Protein 3ZN3 (pdb70)

Radius of gyration: 20.99 Å; Cα contacts (8 Å, |Δi|>4): 254; chains: 1; bounding box: 50×43×62 Å

Organism: Schizosaccharomyces pombe (strain 972 / ATCC 24843) (NCBI:txid284812)

CATH classification: 1.25.40.10

Foldseek 3Di:
DDPVVLLVVLVVQLVVCVVVLVLVSQLVSLVVNVVDDDDVVQ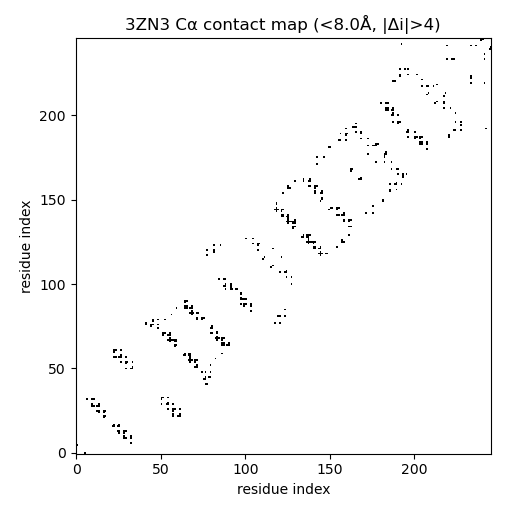VVLCVVCVSLLSNLVSCVSVVVLVVSLVSLVPGDHPVSVLSNLVSQCSVCVVVVLHPCLVVSQVVLVVCVVVPPQALSSLLVNLVSCVVVVVLVSSLVSLLSSCLVVVVPPVSLLSNLVSDADVVSVVVSLVVHPVVDLSSLVSSLLSCLVNLNDDVSSVVSLVVNCVVVVPDPLSVLSVLSVVVSVVVPRSVPDDVCVSSVVD

Nearest PDB structures (foldseek):
  3zn3-assembly1_A-2  TM=1.004E+00  e=9.263E-32  Schizosaccharomyces pombe
  5ftp-assembly1_B  TM=9.808E-01  e=7.308E-28  Schizosaccharomyces pombe
  5ftp-assembly1_A  TM=9.649E-01  e=1.809E-25  Schizosaccharomyces pombe
  8tar-assembly1_U  TM=7.297E-01  e=5.072E-08  Homo sapiens
  4r7s-assembly1_A  TM=4.802E-01  e=8.256E-02  Parabacteroides merdae ATCC 43184

GO terms:
  GO:0005680 anaphase-promoting complex (C, IDA)
  GO:0044732 mitotic spindle pole body (C, HDA)
  GO:0005634 nucleus (C, HDA)
  GO:1901970 positive regulation of mitotic sister chromatid separation (P, IMP)
  GO:0005515 protein binding (F, IPI)

B-factor: mean 31.48, std 13.28, range [12.63, 186.35]

InterPro domains:
  IPR007192 Cdc23 [PF04049] (22-277)
  IPR011990 Tetratricopeptide-like helical domain superfamily [G3DSA:1.25.40.10] (18-305)
  IPR011990 Tetratricopeptide-like helical domain superfamily [G3DSA:1.25.40.10] (306-435)
  IPR011990 Tetratricopeptide-like helical domain superfamily [G3DSA:1.25.40.10] (439-560)
  IPR011990 Tetratricopeptide-like helical domain superfamily [SSF48452] (153-382)
  IPR011990 Tetratricopeptide-like helical domain superfamily [SSF48452] (339-503)
  IPR019734 Tetratricopeptide repeat [PF13176] (443-468)
  IPR019734 Tetratricopeptide repeat [PF13181] (339-370)
  IPR019734 Tetratricopeptide repeat [PF13181] (373-404)
  IPR019734 Tetratricopeptide repeat [PF13181] (476-503)
  IPR019734 Tetratricopeptide repeat [PS50005] (338-371)
  IPR019734 Tetratricopeptide repeat [PS50005] (372-405)
  IPR019734 Tetratricopeptide repeat [PS50005] (406-439)
  IPR019734 Tetratricopeptide repeat [PS50005] (440-473)
  IPR019734 Tetratricopeptide repeat [PS50005] (474-507)
  IPR019734 Tetratricopeptide repeat [SM00028] (173-206)
  IPR019734 Tetratricopeptide repeat [SM00028] (270-303)
  IPR019734 Tetratricopeptide repeat [SM00028] (338-371)
  IPR019734 Tetratricopeptide repeat [SM00028] (372-405)
  IPR019734 Tetratricopeptide repeat [SM00028] (406-439)

Secondary structure (DSSP, 8-state):
--HHHHHHHHHHHHHHHHHTT-HHHHHHHHHHHHTSPP--HHHHHHHHTHHHHHHHHHHHHTT-HHHHHHHTTT--SHHHHHHHHHHHHHHHHHHH--TTHHHHHHHHHHHHHHT---HHHHHHHHHHHHHTT-HHHHHHHHHHHHHH-TT-HHHHHHHHHT--SHHHHHHHHTTS-TTSHHHHHHHHHHHHHHT---HHHHHHHHHHHHH-TT-HHHHHHHHHHHHHH----GGGS-HHHHTT--

Solvent-accessible surface area: 14413 Å² total; per-residue (Å²): 160,136,112,167,78,62,55,73,56,24,44,120,43,12,64,106,18,57,154,169,52,95,40,134,42,11,66,149,0,0,67,93,5,51,65,50,130,135,120,119,78,42,145,120,44,67,86,137,14,87,46,52,34,53,22,0,77,2,13,32,47,13,121,40,21,107,106,0,5,158,20,0,101,126,11,146,2,18,89,0,18,32,7,28,0,64,0,50,28,46,8,8,65,113,145,74,182,66,236,49,37,126,75,1,7,85,34,6,72,63,20,90,203,136,44,37,144,36,28,100,6,13,22,5,7,0,11,5,9,61,79,98,106,66,55,84,98,0,19,78,18,0,16,38,0,2,96,94,19,35,133,41,65,45,0,4,17,25,0,0,58,2,8,119,28,47,127,38,0,64,82,4,22,93,105,10,64,76,114,51,30,16,3,34,13,0,12,2,2,0,0,10,44,30,131,86,31,56,96,37,0,60,111,44,0,50,58,0,44,138,101,82,100,121,33,199,33,7,96,14,2,81,30,11,0,70,103,37,84,177,185,124,84,23,98,112,37,77,90,18,94,12,30,82,96,167

Sequence (246 aa):
MQLREIRNCLLKCISECSERGLVYAVRWAAEMLNGMNPIANEKLLEVEEKNIYLLAKSYFDCKEFERAAYTLQNCKSSKSIFLRLYSKYLAGEKKSENREFYYISEVLESLHYQGNKDPYLLYLSGVVYRKRKQDSKAIDFLKSCVLKAPFFWSAWLELSLSIDSLETLTTVVSQLPSTHIMTKIFYVYASHELHQVNSSAYEKLAEAEIIFPNSRYLKTQRALLTYDSRFENILTNDPAENLYFQ

Structure (mmCIF, N/CA/C/O backbone):
data_3ZN3
#
_entry.id   3ZN3
#
_cell.length_a   56.875
_cell.length_b   56.875
_cell.length_c   154.814
_cell.angle_alpha   90.00
_cell.angle_beta   90.00
_cell.angle_gamma   90.00
#
_symmetry.space_group_name_H-M   'P 43 21 2'
#
loop_
_entity.id
_entity.type
_entity.pdbx_description
1 polymer 'ANAPHASE-PROMOTING COMPLEX SUBUNIT 8'
2 non-polymer 'MERCURY (II) ION'
3 water water
#
loop_
_atom_site.group_PDB
_atom_site.id
_atom_site.type_symbol
_atom_site.label_atom_id
_atom_site.label_alt_id
_atom_site.label_comp_id
_atom_site.label_asym_id
_atom_site.label_entity_id
_atom_site.label_seq_id
_atom_site.pdbx_PDB_ins_code
_atom_site.Cartn_x
_atom_site.Cartn_y
_atom_site.Cartn_z
_atom_site.occupancy
_atom_site.B_iso_or_equiv
_atom_site.auth_seq_id
_atom_site.auth_comp_id
_atom_site.auth_asym_id
_atom_site.auth_atom_id
_atom_site.pdbx_PDB_model_num
ATOM 1 N N . MET A 1 1 ? -16.119 6.520 63.728 1.00 40.23 18 MET A N 1
ATOM 2 C CA . MET A 1 1 ? -16.026 6.580 62.220 1.00 41.50 18 MET A CA 1
ATOM 3 C C . MET A 1 1 ? -17.283 6.066 61.493 1.00 37.98 18 MET A C 1
ATOM 4 O O . MET A 1 1 ? -17.883 5.053 61.855 1.00 38.61 18 MET A O 1
ATOM 9 N N . GLN A 1 2 ? -17.650 6.754 60.435 1.00 34.11 19 GLN A N 1
ATOM 10 C CA . GLN A 1 2 ? -18.686 6.247 59.562 1.00 31.71 19 GLN A CA 1
ATOM 11 C C . GLN A 1 2 ? -18.120 5.140 58.657 1.00 27.83 19 GLN A C 1
ATOM 12 O O . GLN A 1 2 ? -16.929 5.140 58.270 1.00 27.08 19 GLN A O 1
ATOM 18 N N . LEU A 1 3 ? -18.966 4.174 58.332 1.00 25.52 20 LEU A N 1
ATOM 19 C CA . LEU A 1 3 ? -18.605 3.159 57.359 1.00 27.66 20 LEU A CA 1
ATOM 20 C C . LEU A 1 3 ? -18.095 3.778 56.057 1.00 25.58 20 LEU A C 1
ATOM 21 O O . LEU A 1 3 ? -17.086 3.328 55.432 1.00 24.93 20 LEU A O 1
ATOM 26 N N . ARG A 1 4 ? -18.838 4.785 55.597 1.00 25.34 21 ARG A N 1
ATOM 27 C CA . ARG A 1 4 ? -18.472 5.383 54.318 1.00 26.51 21 ARG A CA 1
ATOM 28 C C . ARG A 1 4 ? -17.182 6.142 54.430 1.00 25.74 21 ARG A C 1
ATOM 29 O O . ARG A 1 4 ? -16.468 6.204 53.469 1.00 27.58 21 ARG A O 1
ATOM 37 N N . GLU A 1 5 ? -16.865 6.686 55.597 1.00 25.11 22 GLU A N 1
ATOM 38 C CA . GLU A 1 5 ? -15.590 7.328 55.778 1.00 27.06 22 GLU A CA 1
ATOM 39 C C . GLU A 1 5 ? -14.399 6.292 55.678 1.00 26.60 22 GLU A C 1
ATOM 40 O O . GLU A 1 5 ? -13.323 6.539 55.055 1.00 24.21 22 GLU A O 1
ATOM 46 N N . ILE A 1 6 ? -14.594 5.134 56.296 1.00 23.75 23 ILE A N 1
ATOM 47 C CA . ILE A 1 6 ? -13.568 4.054 56.277 1.00 25.00 23 ILE A CA 1
ATOM 48 C C . ILE A 1 6 ? -13.312 3.612 54.843 1.00 22.63 23 ILE A C 1
ATOM 49 O O . ILE A 1 6 ? -12.159 3.461 54.419 1.00 21.97 23 ILE A O 1
ATOM 54 N N . ARG A 1 7 ? -14.396 3.414 54.097 1.00 23.00 24 ARG A N 1
ATOM 55 C CA . ARG A 1 7 ? -14.343 2.958 52.713 1.00 24.35 24 ARG A CA 1
ATOM 56 C C . ARG A 1 7 ? -13.564 3.980 51.923 1.00 23.84 24 ARG A C 1
ATOM 57 O O . ARG A 1 7 ? -12.691 3.624 51.139 1.00 23.19 24 ARG A O 1
ATOM 65 N N . ASN A 1 8 ? -13.926 5.252 52.109 1.00 26.19 25 ASN A N 1
ATOM 66 C CA . ASN A 1 8 ? -13.301 6.330 51.376 1.00 28.05 25 ASN A CA 1
ATOM 67 C C . ASN A 1 8 ? -11.829 6.437 51.714 1.00 26.85 25 ASN A C 1
ATOM 68 O O . ASN A 1 8 ? -11.037 6.669 50.827 1.00 27.80 25 ASN A O 1
ATOM 73 N N . CYS A 1 9 ? -11.473 6.301 52.984 1.00 26.87 26 CYS A N 1
ATOM 74 C CA . CYS A 1 9 ? -10.050 6.296 53.382 1.00 25.99 26 CYS A CA 1
ATOM 75 C C . CYS A 1 9 ? -9.272 5.173 52.765 1.00 24.92 26 CYS A C 1
ATOM 76 O O . CYS A 1 9 ? -8.111 5.387 52.319 1.00 25.05 26 CYS A O 1
ATOM 79 N N . LEU A 1 10 ? -9.857 3.969 52.703 1.00 24.96 27 LEU A N 1
ATOM 80 C CA . LEU A 1 10 ? -9.161 2.824 52.092 1.00 24.92 27 LEU A CA 1
ATOM 81 C C . LEU A 1 10 ? -8.956 3.100 50.612 1.00 28.07 27 LEU A C 1
ATOM 82 O O . LEU A 1 10 ? -7.884 2.800 50.048 1.00 25.02 27 LEU A O 1
ATOM 87 N N . LEU A 1 11 ? -9.993 3.630 49.968 1.00 25.47 28 LEU A N 1
ATOM 88 C CA . LEU A 1 11 ? -9.952 3.917 48.523 1.00 25.95 28 LEU A CA 1
ATOM 89 C C . LEU A 1 11 ? -8.870 4.980 48.213 1.00 27.20 28 LEU A C 1
ATOM 90 O O . LEU A 1 11 ? -8.100 4.848 47.215 1.00 25.64 28 LEU A O 1
ATOM 95 N N . LYS A 1 12 ? -8.777 6.009 49.061 1.00 26.23 29 LYS A N 1
ATOM 96 C CA . LYS A 1 12 ? -7.704 7.024 48.895 1.00 30.16 29 LYS A CA 1
ATOM 97 C C . LYS A 1 12 ? -6.300 6.451 49.132 1.00 31.16 29 LYS A C 1
ATOM 98 O O . LYS A 1 12 ? -5.373 6.785 48.385 1.00 27.55 29 LYS A O 1
ATOM 104 N N . CYS A 1 13 ? -6.147 5.574 50.136 1.00 30.96 30 CYS A N 1
ATOM 105 C CA . CYS A 1 13 ? -4.899 4.726 50.265 1.00 35.41 30 CYS A CA 1
ATOM 106 C C . CYS A 1 13 ? -4.507 3.954 49.046 1.00 32.90 30 CYS A C 1
ATOM 107 O O . CYS A 1 13 ? -3.331 3.973 48.660 1.00 33.57 30 CYS A O 1
ATOM 110 N N . ILE A 1 14 ? -5.458 3.229 48.465 1.00 30.01 31 ILE A N 1
ATOM 111 C CA . ILE A 1 14 ? -5.221 2.446 47.318 1.00 30.67 31 ILE A CA 1
ATOM 112 C C . ILE A 1 14 ? -4.607 3.398 46.273 1.00 30.37 31 ILE A C 1
ATOM 113 O O . ILE A 1 14 ? -3.540 3.072 45.760 1.00 27.28 31 ILE A O 1
ATOM 118 N N .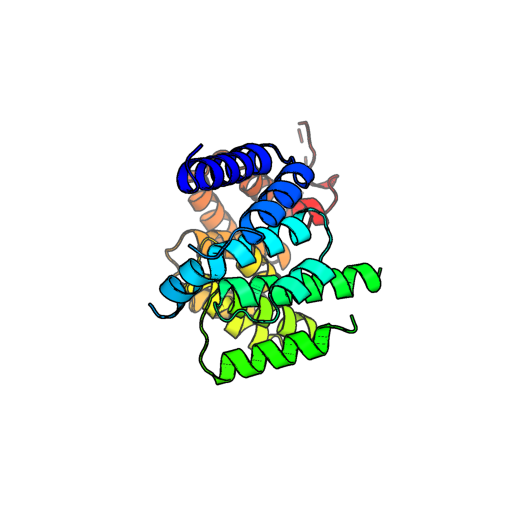 SER A 1 15 ? -5.296 4.517 45.946 1.00 29.96 32 SER A N 1
ATOM 119 C CA . SER A 1 15 ? -4.865 5.462 44.887 1.00 27.71 32 SER A CA 1
ATOM 120 C C . SER A 1 15 ? -3.448 5.978 45.187 1.00 25.55 32 SER A C 1
ATOM 121 O O . SER A 1 15 ? -2.621 5.912 44.329 1.00 25.34 32 SER A O 1
ATOM 124 N N . GLU A 1 16 ? -3.215 6.530 46.387 1.00 24.25 33 GLU A N 1
ATOM 125 C CA . GLU A 1 16 ? -1.911 7.130 46.754 1.00 24.89 33 GLU A CA 1
ATOM 126 C C . GLU A 1 16 ? -0.776 6.060 46.767 1.00 24.32 33 GLU A C 1
ATOM 127 O O . GLU A 1 16 ? 0.340 6.324 46.337 1.00 23.58 33 GLU A O 1
ATOM 133 N N . CYS A 1 17 ? -1.057 4.875 47.328 1.00 22.49 34 CYS A N 1
ATOM 134 C CA . CYS A 1 17 ? -0.078 3.785 47.324 1.00 22.76 34 CYS A CA 1
ATOM 135 C C . CYS A 1 17 ? 0.168 3.218 45.931 1.00 23.58 34 CYS A C 1
ATOM 136 O O . CYS A 1 17 ? 1.321 2.901 45.594 1.00 23.30 34 CYS A O 1
ATOM 139 N N . SER A 1 18 ? -0.865 3.038 45.114 1.00 24.45 35 SER A N 1
ATOM 140 C CA . SER A 1 18 ? -0.594 2.456 43.820 1.00 26.32 35 SER A CA 1
ATOM 141 C C . SER A 1 18 ? 0.218 3.448 42.982 1.00 26.02 35 SER A C 1
ATOM 142 O O . SER A 1 18 ? 1.075 3.030 42.223 1.00 25.79 35 SER A O 1
ATOM 145 N N . GLU A 1 19 ? -0.044 4.731 43.165 1.00 24.43 36 GLU A N 1
ATOM 146 C CA . GLU A 1 19 ? 0.733 5.786 42.438 1.00 27.00 36 GLU A CA 1
ATOM 147 C C . GLU A 1 19 ? 2.199 5.752 42.815 1.00 25.24 36 GLU A C 1
ATOM 148 O O . GLU A 1 19 ? 3.038 6.128 42.000 1.00 24.54 36 GLU A O 1
ATOM 154 N N . ARG A 1 20 ? 2.524 5.321 44.049 1.00 23.19 37 ARG A N 1
ATOM 155 C CA . ARG A 1 20 ? 3.889 5.310 44.551 1.00 22.47 37 ARG A CA 1
ATOM 156 C C . ARG A 1 20 ? 4.532 3.952 44.442 1.00 20.80 37 ARG A C 1
ATOM 157 O O . ARG A 1 20 ? 5.607 3.795 44.917 1.00 19.90 37 ARG A O 1
ATOM 165 N N . GLY A 1 21 ? 3.847 2.982 43.841 1.00 20.58 38 GLY A N 1
ATOM 166 C CA . GLY A 1 21 ? 4.362 1.576 43.749 1.00 21.03 38 GLY A CA 1
ATOM 167 C C . GLY A 1 21 ? 4.331 0.687 44.989 1.00 21.38 38 GLY A C 1
ATOM 168 O O . GLY A 1 21 ? 5.015 -0.377 45.032 1.00 23.08 38 GLY A O 1
ATOM 169 N N . LEU A 1 22 ? 3.484 1.024 45.966 1.00 18.29 39 LEU A N 1
ATOM 170 C CA . LEU A 1 22 ? 3.465 0.312 47.246 1.00 18.84 39 LEU A CA 1
ATOM 171 C C . LEU A 1 22 ? 2.363 -0.782 47.116 1.00 18.91 39 LEU A C 1
ATOM 172 O O . LEU A 1 22 ? 1.281 -0.674 47.693 1.00 17.92 39 LEU A O 1
ATOM 177 N N . VAL A 1 23 ? 2.693 -1.786 46.324 1.00 18.61 40 VAL A N 1
ATOM 178 C CA . VAL A 1 23 ? 1.759 -2.860 45.935 1.00 18.61 40 VAL A CA 1
ATOM 179 C C . VAL A 1 23 ? 1.312 -3.709 47.128 1.00 17.96 40 VAL A C 1
ATOM 180 O O . VAL A 1 23 ? 0.173 -4.168 47.160 1.00 16.69 40 VAL A O 1
ATOM 184 N N . TYR A 1 24 ? 2.139 -3.803 48.175 1.00 18.96 41 TYR A N 1
ATOM 185 C CA . TYR A 1 24 ? 1.671 -4.571 49.298 1.00 19.64 41 TYR A CA 1
ATOM 186 C C . TYR A 1 24 ? 0.649 -3.851 50.108 1.00 20.08 41 TYR A C 1
ATOM 187 O O . TYR A 1 24 ? -0.306 -4.496 50.619 1.00 17.89 41 TYR A O 1
ATOM 196 N N . ALA A 1 25 ? 0.837 -2.530 50.289 1.00 17.54 42 ALA A N 1
ATOM 197 C CA . ALA A 1 25 ? -0.206 -1.774 51.004 1.00 17.70 42 ALA A CA 1
ATOM 198 C C . ALA A 1 25 ? -1.547 -1.790 50.227 1.00 17.69 42 ALA A C 1
ATOM 199 O O . ALA A 1 25 ? -2.637 -1.879 50.807 1.00 16.54 42 ALA A O 1
ATOM 201 N N . VAL A 1 26 ? -1.471 -1.696 48.887 1.00 16.90 43 VAL A N 1
ATOM 202 C CA . VAL A 1 26 ? -2.637 -1.725 48.013 1.00 17.11 43 VAL A CA 1
ATOM 203 C C . VAL A 1 26 ? -3.372 -3.075 48.184 1.00 17.60 43 VAL A C 1
ATOM 204 O O . VAL A 1 26 ? -4.583 -3.083 48.407 1.00 17.04 43 VAL A O 1
ATOM 208 N N . ARG A 1 27 ? -2.621 -4.190 48.170 1.00 17.14 44 ARG A N 1
ATOM 209 C CA . ARG A 1 27 ? -3.225 -5.526 48.318 1.00 16.10 44 ARG A CA 1
ATOM 210 C C . ARG A 1 27 ? -3.964 -5.613 49.698 1.00 17.04 44 ARG A C 1
ATOM 211 O O . ARG A 1 27 ? -5.097 -6.092 49.789 1.00 15.22 44 ARG A O 1
ATOM 219 N N . TRP A 1 28 ? -3.321 -5.069 50.738 1.00 14.83 45 TRP A N 1
ATOM 220 C CA . TRP A 1 28 ? -3.940 -5.177 52.075 1.00 16.83 45 TRP A CA 1
ATOM 221 C C . TRP A 1 28 ? -5.212 -4.358 52.092 1.00 16.67 45 TRP A C 1
ATOM 222 O O . TRP A 1 28 ? -6.271 -4.839 52.533 1.00 17.24 45 TRP A O 1
ATOM 233 N N . ALA A 1 29 ? -5.155 -3.141 51.569 1.00 16.36 46 ALA A N 1
ATOM 234 C CA . ALA A 1 29 ? -6.332 -2.250 51.607 1.00 18.30 46 ALA A CA 1
ATOM 235 C C . ALA A 1 29 ? -7.488 -2.839 50.768 1.00 18.94 46 ALA A C 1
ATOM 236 O O . ALA A 1 29 ? -8.681 -2.713 51.169 1.00 19.22 46 ALA A O 1
ATOM 238 N N . ALA A 1 30 ? -7.141 -3.408 49.591 1.00 16.60 47 ALA A N 1
ATOM 239 C CA . ALA A 1 30 ? -8.124 -4.051 48.727 1.00 16.54 47 ALA A CA 1
ATOM 240 C C . ALA A 1 30 ? -8.762 -5.283 49.420 1.00 17.61 47 ALA A C 1
ATOM 241 O O . ALA A 1 30 ? -9.960 -5.490 49.291 1.00 18.69 47 ALA A O 1
ATOM 243 N N . GLU A 1 31 ? -7.978 -6.060 50.140 1.00 17.20 48 GLU A N 1
ATOM 244 C CA . GLU A 1 31 ? -8.561 -7.149 50.911 1.00 18.45 48 GLU A CA 1
ATOM 245 C C . GLU A 1 31 ? -9.540 -6.661 51.973 1.00 20.09 48 GLU A C 1
ATOM 246 O O . GLU A 1 31 ? -10.625 -7.298 52.204 1.00 21.55 48 GLU A O 1
ATOM 252 N N . MET A 1 32 ? -9.168 -5.576 52.654 1.00 19.68 49 MET A N 1
ATOM 253 C CA . MET A 1 32 ? -10.034 -5.045 53.706 1.00 20.34 49 MET A CA 1
ATOM 254 C C . MET A 1 32 ? -11.310 -4.475 53.051 1.00 20.13 49 MET A C 1
ATOM 255 O O . MET A 1 32 ? -12.422 -4.738 53.529 1.00 22.11 49 MET A O 1
ATOM 260 N N . LEU A 1 33 ? -11.155 -3.804 51.925 1.00 19.82 50 LEU A N 1
ATOM 261 C CA . LEU A 1 33 ? -12.308 -3.150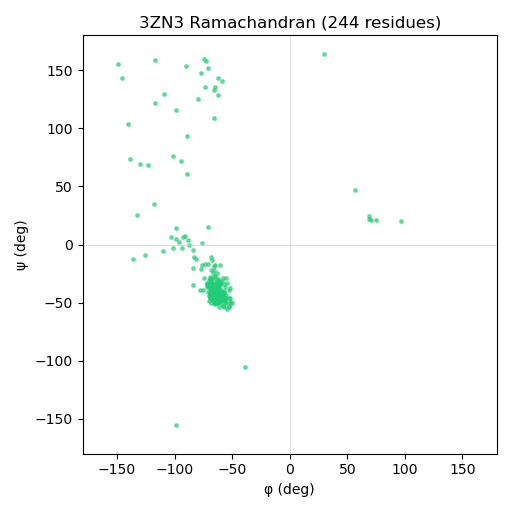 51.284 1.00 21.94 50 LEU A CA 1
ATOM 262 C C . LEU A 1 33 ? -13.306 -4.231 50.906 1.00 22.19 50 LEU A C 1
ATOM 263 O O . LEU A 1 33 ? -14.532 -4.067 51.119 1.00 21.67 50 LEU A O 1
ATOM 268 N N . ASN A 1 34 ? -12.788 -5.308 50.323 1.00 22.03 51 ASN A N 1
ATOM 269 C CA . ASN A 1 34 ? -13.616 -6.437 49.938 1.00 23.88 51 ASN A CA 1
ATOM 270 C C . ASN A 1 34 ? -14.210 -7.209 51.124 1.00 25.37 51 ASN A C 1
ATOM 271 O O . ASN A 1 34 ? -15.159 -7.976 50.945 1.00 28.07 51 ASN A O 1
ATOM 276 N N . GLY A 1 35 ? -13.720 -6.961 52.327 1.00 22.32 52 GLY A N 1
ATOM 277 C CA . GLY A 1 35 ? -14.187 -7.722 53.476 1.00 22.79 52 GLY A CA 1
ATOM 278 C C . GLY A 1 35 ? -15.305 -7.019 54.180 1.00 24.35 52 GLY A C 1
ATOM 279 O O . GLY A 1 35 ? -15.801 -7.533 55.161 1.00 25.18 52 GLY A O 1
ATOM 280 N N . MET A 1 36 ? -15.647 -5.824 53.702 1.00 24.38 53 MET A N 1
ATOM 281 C CA . MET A 1 36 ? -16.756 -5.056 54.310 1.00 30.29 53 MET A CA 1
ATOM 282 C C . MET A 1 36 ? -18.101 -5.696 53.949 1.00 32.09 53 MET A C 1
ATOM 283 O O . MET A 1 36 ? -18.221 -6.440 52.962 1.00 30.37 53 MET A O 1
ATOM 288 N N . ASN A 1 37 ? -19.121 -5.415 54.752 1.00 37.47 54 ASN A N 1
ATOM 289 C CA . ASN A 1 37 ? -20.477 -5.761 54.331 1.00 43.77 54 ASN A CA 1
ATOM 290 C C . ASN A 1 37 ? -20.777 -5.053 53.004 1.00 49.64 54 ASN A C 1
ATOM 291 O O . ASN A 1 37 ? -20.347 -3.903 52.796 1.00 47.74 54 ASN A O 1
ATOM 296 N N . PRO A 1 38 ? -21.483 -5.735 52.075 1.00 56.20 55 PRO A N 1
ATOM 297 C CA . PRO A 1 38 ? -21.686 -5.038 50.782 1.00 59.98 55 PRO A CA 1
ATOM 298 C C . PRO A 1 38 ? -22.503 -3.738 50.971 1.00 59.78 55 PRO A C 1
ATOM 299 O O . PRO A 1 38 ? -23.391 -3.693 51.844 1.00 55.71 55 PRO A O 1
ATOM 303 N N . ILE A 1 39 ? -22.174 -2.688 50.204 1.00 61.73 56 ILE A N 1
ATOM 304 C CA . ILE A 1 39 ? -22.772 -1.351 50.445 1.00 65.70 56 ILE A CA 1
ATOM 305 C C . ILE A 1 39 ? -23.226 -0.607 49.179 1.00 63.09 56 ILE A C 1
ATOM 306 O O . ILE A 1 39 ? -22.411 -0.130 48.380 1.00 74.01 56 ILE A O 1
ATOM 308 N N . ALA A 1 61 ? -22.486 0.015 27.611 1.00 59.31 78 ALA A N 1
ATOM 309 C CA . ALA A 1 61 ? -23.696 0.201 28.411 1.00 62.62 78 ALA A CA 1
ATOM 310 C C . ALA A 1 61 ? -23.915 -0.952 29.399 1.00 63.85 78 ALA A C 1
ATOM 311 O O . ALA A 1 61 ? -24.096 -0.725 30.603 1.00 68.25 78 ALA A O 1
ATOM 313 N N . ASN A 1 62 ? -23.915 -2.186 28.894 1.00 62.16 79 ASN A N 1
ATOM 314 C CA . ASN A 1 62 ? -23.944 -3.362 29.774 1.00 61.24 79 ASN A CA 1
ATOM 315 C C . ASN A 1 62 ? -22.616 -3.411 30.520 1.00 59.55 79 ASN A C 1
ATOM 316 O O . ASN A 1 62 ? -22.572 -3.747 31.700 1.00 57.87 79 ASN A O 1
ATOM 318 N N . GLU A 1 63 ? -21.548 -3.046 29.831 1.00 52.23 80 GLU A N 1
ATOM 319 C CA . GLU A 1 63 ? -20.222 -3.177 30.394 1.00 49.46 80 GLU A CA 1
ATOM 320 C C . GLU A 1 63 ? -20.005 -2.186 31.536 1.00 49.88 80 GLU A C 1
ATOM 321 O O . GLU A 1 63 ? -19.499 -2.576 32.587 1.00 42.71 80 GLU A O 1
ATOM 323 N N . LYS A 1 64 ? -20.414 -0.926 31.338 1.00 47.44 81 LYS A N 1
ATOM 324 C CA . LYS A 1 64 ? -20.118 0.133 32.282 1.00 49.85 81 LYS A CA 1
ATOM 325 C C . LYS A 1 64 ? -20.760 -0.179 33.617 1.00 47.62 81 LYS A C 1
ATOM 326 O O . LYS A 1 64 ? -20.175 0.081 34.667 1.00 47.97 81 LYS A O 1
ATOM 332 N N . LEU A 1 65 ? -21.946 -0.768 33.565 1.00 46.62 82 LEU A N 1
ATOM 333 C CA . LEU A 1 65 ? -22.691 -1.163 34.741 1.00 45.45 82 LEU A CA 1
ATOM 334 C C . LEU A 1 65 ? -21.967 -2.314 35.450 1.00 44.58 82 LEU A C 1
ATOM 335 O O . LEU A 1 65 ? -21.831 -2.343 36.694 1.00 38.80 82 LEU A O 1
ATOM 340 N N . LEU A 1 66 ? -21.564 -3.289 34.643 1.00 42.98 83 LEU A N 1
ATOM 341 C CA . LEU A 1 66 ? -20.798 -4.442 35.132 1.00 41.59 83 LEU A CA 1
ATOM 342 C C . LEU A 1 66 ? -19.472 -4.053 35.791 1.00 35.97 83 LEU A C 1
ATOM 343 O O . LEU A 1 66 ? -19.109 -4.670 36.779 1.00 39.02 83 LEU A O 1
ATOM 348 N N . GLU A 1 67 ? -18.766 -3.053 35.243 1.00 34.93 84 GLU A N 1
ATOM 349 C CA . GLU A 1 67 ? -17.523 -2.525 35.805 1.00 37.42 84 GLU A CA 1
ATOM 350 C C . GLU A 1 67 ? -17.770 -1.852 37.160 1.00 42.68 84 GLU A C 1
ATOM 351 O O . GLU A 1 67 ? -16.979 -1.986 38.121 1.00 33.73 84 GLU A O 1
ATOM 357 N N . VAL A 1 68 ? -18.883 -1.120 37.277 1.00 39.32 85 VAL A N 1
ATOM 358 C CA . VAL A 1 68 ? -19.218 -0.515 38.572 1.00 38.55 85 VAL A CA 1
ATOM 359 C C . VAL A 1 68 ? -19.464 -1.582 39.601 1.00 38.01 85 VAL A C 1
ATOM 360 O O . VAL A 1 68 ? -18.939 -1.486 40.711 1.00 36.45 85 VAL A O 1
ATOM 364 N N . GLU A 1 69 ? -20.234 -2.606 39.216 1.00 35.52 86 GLU A N 1
ATOM 365 C CA . GLU A 1 69 ? -20.607 -3.739 40.092 1.00 38.08 86 GLU A CA 1
ATOM 366 C C . GLU A 1 69 ? -19.373 -4.533 40.527 1.00 36.10 86 GLU A C 1
ATOM 367 O O . GLU A 1 69 ? -19.293 -5.027 41.649 1.00 33.99 86 GLU A O 1
ATOM 373 N N . GLU A 1 70 ? -18.431 -4.688 39.612 1.00 33.63 87 GLU A N 1
ATOM 374 C CA . GLU A 1 70 ? -17.239 -5.524 39.876 1.00 31.99 87 GLU A CA 1
ATOM 375 C C . GLU A 1 70 ? -16.072 -4.757 40.417 1.00 29.70 87 GLU A C 1
ATOM 376 O O . GLU A 1 70 ? -14.985 -5.327 40.599 1.00 28.05 87 GLU A O 1
ATOM 382 N N . LYS A 1 71 ? -16.288 -3.474 40.707 1.00 28.55 88 LYS A N 1
ATOM 383 C CA . LYS A 1 71 ? -15.176 -2.577 40.914 1.00 32.58 88 LYS A CA 1
ATOM 384 C C . LYS A 1 71 ? -14.317 -2.999 42.086 1.00 28.63 88 LYS A C 1
ATOM 385 O O . LYS A 1 71 ? -13.081 -2.932 42.027 1.00 27.40 88 LYS A O 1
ATOM 391 N N . ASN A 1 72 ? -14.941 -3.428 43.171 1.00 28.08 89 ASN A N 1
ATOM 392 C CA . ASN A 1 72 ? -14.157 -3.811 44.341 1.00 27.67 89 ASN A CA 1
ATOM 393 C C . ASN A 1 72 ? -13.373 -5.092 44.133 1.00 25.69 89 ASN A C 1
ATOM 394 O O . ASN A 1 72 ? -12.218 -5.217 44.541 1.00 21.34 89 ASN A O 1
ATOM 399 N N . ILE A 1 73 ? -14.045 -6.072 43.540 1.00 23.50 90 ILE A N 1
ATOM 400 C CA . ILE A 1 73 ? -13.415 -7.318 43.265 1.00 23.92 90 ILE A CA 1
ATOM 401 C C . ILE A 1 73 ? -12.281 -7.165 42.198 1.00 23.06 90 ILE A C 1
ATOM 402 O O . ILE A 1 73 ? -11.256 -7.801 42.307 1.00 18.38 90 ILE A O 1
ATOM 407 N N . TYR A 1 74 ? -12.508 -6.322 41.200 1.00 21.17 91 TYR A N 1
ATOM 408 C CA . TYR A 1 74 ? -11.439 -5.979 40.231 1.00 20.31 91 TYR A CA 1
ATOM 409 C C . TYR A 1 74 ? -10.234 -5.316 40.928 1.00 20.47 91 TYR A C 1
ATOM 410 O O . TYR A 1 74 ? -9.086 -5.681 40.732 1.00 18.26 91 TYR A O 1
ATOM 419 N N . LEU A 1 75 ? -10.514 -4.394 41.855 1.00 21.23 92 LEU A N 1
ATOM 420 C CA . LEU A 1 75 ? -9.411 -3.770 42.578 1.00 23.24 92 LEU A CA 1
ATOM 421 C C . LEU A 1 75 ? -8.532 -4.829 43.314 1.00 21.67 92 LEU A C 1
ATOM 422 O O . LEU A 1 75 ? -7.304 -4.701 43.377 1.00 17.76 92 LEU A O 1
ATOM 427 N N . LEU A 1 76 ? -9.189 -5.789 43.949 1.00 18.85 93 LEU A N 1
ATOM 428 C CA . LEU A 1 76 ? -8.502 -6.877 44.690 1.00 18.24 93 LEU A CA 1
ATOM 429 C C . LEU A 1 76 ? -7.697 -7.747 43.672 1.00 16.38 93 LEU A C 1
ATOM 430 O O . LEU A 1 76 ? -6.531 -7.990 43.890 1.00 17.01 93 LEU A O 1
ATOM 435 N N . ALA A 1 77 ? -8.320 -8.162 42.559 1.00 16.72 94 ALA A N 1
ATOM 436 C CA . ALA A 1 77 ? -7.631 -9.006 41.619 1.00 16.34 94 ALA A CA 1
ATOM 437 C C . ALA A 1 77 ? -6.380 -8.264 41.054 1.00 15.74 94 ALA A C 1
ATOM 438 O O . ALA A 1 77 ? -5.303 -8.853 40.914 1.00 16.36 94 ALA A O 1
ATOM 440 N N . LYS A 1 78 ? -6.525 -6.981 40.779 1.00 16.67 95 LYS A N 1
ATOM 441 C CA . LYS A 1 78 ? -5.406 -6.168 40.205 1.00 16.66 95 LYS A CA 1
ATOM 442 C C . LYS A 1 78 ? -4.337 -6.011 41.246 1.00 15.86 95 LYS A C 1
ATOM 443 O O . LYS A 1 78 ? -3.145 -6.060 40.916 1.00 16.43 95 LYS A O 1
ATOM 449 N N . SER A 1 79 ? -4.706 -5.952 42.540 1.00 17.10 96 SER A N 1
ATOM 450 C CA . SER A 1 79 ? -3.663 -5.866 43.556 1.00 16.72 96 SER A CA 1
ATOM 451 C C . SER A 1 79 ? -2.819 -7.154 43.659 1.00 18.15 96 SER A C 1
ATOM 452 O O . SER A 1 79 ? -1.575 -7.134 43.807 1.00 19.27 96 SER A O 1
ATOM 455 N N . TYR A 1 80 ? -3.474 -8.304 43.460 1.00 17.30 97 TYR A N 1
ATOM 456 C CA . TYR A 1 80 ? -2.728 -9.511 43.409 1.00 17.57 97 TYR A CA 1
ATOM 457 C C . TYR A 1 80 ? -1.845 -9.595 42.173 1.00 18.87 97 TYR A C 1
ATOM 45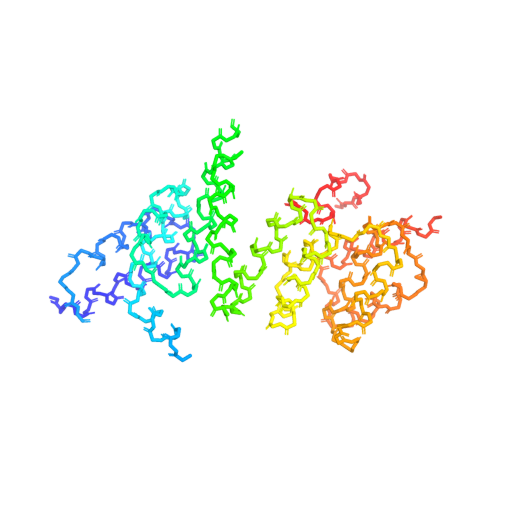8 O O . TYR A 1 80 ? -0.662 -10.025 42.244 1.00 19.71 97 TYR A O 1
ATOM 467 N N . PHE A 1 81 ? -2.416 -9.200 41.056 1.00 17.53 98 PHE A N 1
ATOM 468 C CA . PHE A 1 81 ? -1.696 -9.141 39.792 1.00 17.64 98 PHE A CA 1
ATOM 469 C C . PHE A 1 81 ? -0.435 -8.265 39.956 1.00 18.51 98 PHE A C 1
ATOM 470 O O . PHE A 1 81 ? 0.664 -8.663 39.494 1.00 18.84 98 PHE A O 1
ATOM 478 N N . ASP A 1 82 ? -0.556 -7.124 40.627 1.00 18.04 99 ASP A N 1
ATOM 479 C CA . ASP A 1 82 ? 0.609 -6.273 40.849 1.00 20.59 99 ASP A CA 1
ATOM 480 C C . ASP A 1 82 ? 1.701 -6.835 41.819 1.00 21.22 99 ASP A C 1
ATOM 481 O O . ASP A 1 82 ? 2.882 -6.410 41.750 1.00 22.06 99 ASP A O 1
ATOM 486 N N . CYS A 1 83 ? 1.321 -7.764 42.674 1.00 21.89 100 CYS A N 1
ATOM 487 C CA . CYS A 1 83 ? 2.225 -8.494 43.564 1.00 24.94 100 CYS A CA 1
ATOM 488 C C . CYS A 1 83 ? 2.748 -9.740 42.832 1.00 24.35 100 CYS A C 1
ATOM 489 O O . CYS A 1 83 ? 3.465 -10.496 43.399 1.00 22.75 100 CYS A O 1
ATOM 492 N N . LYS A 1 84 ? 2.399 -9.924 41.551 1.00 26.00 101 LYS A N 1
ATOM 493 C CA . LYS A 1 84 ? 2.850 -11.124 40.760 1.00 25.68 101 LYS A CA 1
ATOM 494 C C . LYS A 1 84 ? 2.180 -12.430 41.194 1.00 26.22 101 LYS A C 1
ATOM 495 O O . LYS A 1 84 ? 2.630 -13.527 40.910 1.00 26.95 101 LYS A O 1
ATOM 501 N N . GLU A 1 85 ? 1.041 -12.292 41.849 1.00 24.90 102 GLU A N 1
ATOM 502 C CA . GLU A 1 85 ? 0.185 -13.369 42.269 1.00 24.21 102 GLU A CA 1
ATOM 503 C C . GLU A 1 85 ? -0.828 -13.709 41.165 1.00 24.72 102 GLU A C 1
ATOM 504 O O . GLU A 1 85 ? -2.044 -13.539 41.339 1.00 20.74 102 GLU A O 1
ATOM 510 N N . PHE A 1 86 ? -0.357 -14.108 39.999 1.00 23.94 103 PHE A N 1
ATOM 511 C CA . PHE A 1 86 ? -1.275 -14.088 38.819 1.00 24.50 103 PHE A CA 1
ATOM 512 C C . PHE A 1 86 ? -2.367 -15.152 38.959 1.00 25.19 103 PHE A C 1
ATOM 513 O O . PHE A 1 86 ? -3.513 -14.899 38.623 1.00 23.88 103 PHE A O 1
ATOM 521 N N . GLU A 1 87 ? -2.039 -16.341 39.513 1.00 23.79 104 GLU A N 1
ATOM 522 C CA . GLU A 1 87 ? -3.066 -17.344 39.758 1.00 28.72 104 GLU A CA 1
ATOM 523 C C . GLU A 1 87 ? -4.170 -16.853 40.668 1.00 27.94 104 GLU A C 1
ATOM 524 O O . GLU A 1 87 ? -5.350 -17.135 40.462 1.00 25.99 104 GLU A O 1
ATOM 530 N N . ARG A 1 88 ? -3.780 -16.154 41.730 1.00 25.36 105 ARG A N 1
ATOM 531 C CA . ARG A 1 88 ? -4.718 -15.655 42.676 1.00 22.94 105 ARG A CA 1
ATOM 532 C C . ARG A 1 88 ? -5.596 -14.531 42.092 1.00 22.00 105 ARG A C 1
ATOM 533 O O . ARG A 1 88 ? -6.804 -14.464 42.351 1.00 21.42 105 ARG A O 1
ATOM 541 N N . ALA A 1 89 ? -5.008 -13.656 41.311 1.00 20.79 106 ALA A N 1
ATOM 542 C CA . ALA A 1 89 ? -5.771 -12.646 40.545 1.00 20.37 106 ALA A CA 1
ATOM 543 C C . ALA A 1 89 ? -6.826 -13.350 39.665 1.00 20.57 106 ALA A C 1
ATOM 544 O O . ALA A 1 89 ? -7.984 -12.945 39.615 1.00 21.18 106 ALA A O 1
ATOM 546 N N . ALA A 1 90 ? -6.426 -14.405 38.972 1.00 22.30 107 ALA A N 1
ATOM 547 C CA . ALA A 1 90 ? -7.351 -15.078 38.037 1.00 23.21 107 ALA A CA 1
ATOM 548 C C . ALA A 1 90 ? -8.537 -15.702 38.796 1.00 24.62 107 ALA A C 1
ATOM 549 O O . ALA A 1 90 ? -9.701 -15.591 38.406 1.00 24.91 107 ALA A O 1
ATOM 551 N N . TYR A 1 91 ? -8.214 -16.416 39.852 1.00 26.36 108 TYR A N 1
ATOM 552 C CA . TYR A 1 91 ? -9.216 -17.024 40.734 1.00 27.44 108 TYR A CA 1
ATOM 553 C C . TYR A 1 91 ? -10.164 -15.977 41.309 1.00 26.21 108 TYR A C 1
ATOM 554 O O . TYR A 1 91 ? -11.356 -16.236 41.356 1.00 25.24 108 TYR A O 1
ATOM 563 N N . THR A 1 92 ? -9.650 -14.808 41.721 1.00 22.12 109 THR A N 1
ATOM 564 C CA . THR A 1 92 ? -10.432 -13.687 42.269 1.00 23.40 109 THR A CA 1
ATOM 565 C C . THR A 1 92 ? -11.520 -13.235 41.302 1.00 23.70 109 THR A C 1
ATOM 566 O O . THR A 1 92 ? -12.618 -12.857 41.718 1.00 22.46 109 THR A O 1
ATOM 570 N N . LEU A 1 93 ? -11.187 -13.279 40.008 1.00 21.69 110 LEU A N 1
ATOM 571 C CA . LEU A 1 93 ? -12.086 -12.828 38.919 1.00 22.30 110 LEU A CA 1
ATOM 572 C C . LEU A 1 93 ? -12.982 -13.974 38.364 1.00 24.81 110 LEU A C 1
ATOM 573 O O . LEU A 1 93 ? -13.669 -13.796 37.360 1.00 24.09 110 LEU A O 1
ATOM 578 N N . GLN A 1 94 ? -12.951 -15.140 38.999 1.00 25.72 111 GLN A N 1
ATOM 579 C CA . GLN A 1 94 ? -13.637 -16.276 38.386 1.00 31.57 111 GLN A CA 1
ATOM 580 C C . GLN A 1 94 ? -15.136 -15.985 38.152 1.00 32.73 111 GLN A C 1
ATOM 581 O O . GLN A 1 94 ? -15.692 -16.512 37.188 1.00 31.80 111 GLN A O 1
ATOM 587 N N . ASN A 1 95 ? -15.775 -15.137 38.964 1.00 28.73 112 ASN A N 1
ATOM 588 C CA . ASN A 1 95 ? -17.209 -14.924 38.767 1.00 39.69 112 ASN A CA 1
ATOM 589 C C . ASN A 1 95 ? -17.613 -13.698 37.923 1.00 38.46 112 ASN A C 1
ATOM 590 O O . ASN A 1 95 ? -18.796 -13.421 37.721 1.00 40.95 112 ASN A O 1
ATOM 595 N N . CYS A 1 96 ? -16.614 -12.980 37.418 1.00 33.66 113 CYS A N 1
ATOM 596 C CA . CYS A 1 96 ? -16.844 -11.650 36.886 1.00 31.25 113 CYS A CA 1
ATOM 597 C C . CYS A 1 96 ? -17.166 -11.782 35.420 1.00 33.89 113 CYS A C 1
ATOM 598 O O . CYS A 1 96 ? -16.720 -12.750 34.761 1.00 31.89 113 CYS A O 1
ATOM 601 N N . LYS A 1 97 ? -17.907 -10.789 34.925 1.00 31.50 114 LYS A N 1
ATOM 602 C CA . LYS A 1 97 ? -18.365 -10.810 33.564 1.00 31.30 114 LYS A CA 1
ATOM 603 C C . LYS A 1 97 ? -18.030 -9.593 32.731 1.00 30.48 114 LYS A C 1
ATOM 604 O O . LYS A 1 97 ? -18.229 -9.644 31.516 1.00 27.28 114 LYS A O 1
ATOM 610 N N . SER A 1 98 ? -17.505 -8.510 33.320 1.00 26.34 115 SER A N 1
ATOM 611 C CA . SER A 1 98 ? -17.223 -7.348 32.456 1.00 27.56 115 SER A CA 1
ATOM 612 C C . SER A 1 98 ? -16.037 -7.697 31.567 1.00 26.73 115 SER A C 1
ATOM 613 O O . SER A 1 98 ? -15.247 -8.526 31.960 1.00 23.27 115 SER A O 1
ATOM 616 N N . SER A 1 99 ? -15.956 -7.098 30.368 1.00 23.18 116 SER A N 1
ATOM 617 C CA . SER A 1 99 ? -14.787 -7.318 29.523 1.00 23.56 116 SER A CA 1
ATOM 618 C C . SER A 1 99 ? -13.466 -6.938 30.191 1.00 22.88 116 SER A C 1
ATOM 619 O O . SER A 1 99 ? -12.464 -7.578 29.897 1.00 20.56 116 SER A O 1
ATOM 622 N N . LYS A 1 100 ? -13.459 -5.899 31.043 1.00 22.77 117 LYS A N 1
ATOM 623 C CA . LYS A 1 100 ? -12.241 -5.548 31.785 1.00 24.03 117 LYS A CA 1
ATOM 624 C C . LYS A 1 100 ? -11.809 -6.695 32.713 1.00 21.58 117 LYS A C 1
ATOM 625 O O . LYS A 1 100 ? -10.634 -7.046 32.772 1.00 19.83 117 LYS A O 1
ATOM 631 N N . SER A 1 101 ? -12.775 -7.256 33.451 1.00 20.63 118 SER A N 1
ATOM 632 C CA . SER A 1 101 ? -12.505 -8.398 34.342 1.00 21.55 118 SER A CA 1
ATOM 633 C C . SER A 1 101 ? -12.028 -9.617 33.569 1.00 20.65 118 SER A C 1
ATOM 634 O O . SER A 1 101 ? -11.072 -10.315 33.957 1.00 18.21 118 SER A O 1
ATOM 637 N N . ILE A 1 102 ? -12.658 -9.845 32.432 1.00 19.29 119 ILE A N 1
ATOM 638 C CA . ILE A 1 102 ? -12.333 -11.061 31.697 1.00 20.67 119 ILE A CA 1
ATOM 639 C C . ILE A 1 102 ? -10.934 -10.887 31.180 1.00 19.35 119 ILE A C 1
ATOM 640 O O . ILE A 1 102 ? -10.161 -11.881 31.129 1.00 19.09 119 ILE A O 1
ATOM 645 N N . PHE A 1 103 ? -10.622 -9.683 30.692 1.00 20.42 120 PHE A N 1
ATOM 646 C CA . PHE A 1 103 ? -9.234 -9.455 30.156 1.00 17.49 120 PHE A CA 1
ATOM 647 C C . PHE A 1 103 ? -8.204 -9.724 31.237 1.00 17.58 120 PHE A C 1
ATOM 648 O O . PHE A 1 103 ? -7.233 -10.513 31.031 1.00 17.80 120 PHE A O 1
ATOM 656 N N . LEU A 1 104 ? -8.382 -9.129 32.401 1.00 16.49 121 LEU A N 1
ATOM 657 C CA . LEU A 1 104 ? -7.344 -9.317 33.429 1.00 16.55 121 LEU A CA 1
ATOM 658 C C . LEU A 1 104 ? -7.243 -10.806 33.843 1.00 17.36 121 LEU A C 1
ATOM 659 O O . LEU A 1 104 ? -6.163 -11.307 34.119 1.00 17.55 121 LEU A O 1
ATOM 664 N N . ARG A 1 105 ? -8.376 -11.495 33.858 1.00 18.34 122 ARG A N 1
ATOM 665 C CA . ARG A 1 105 ? -8.395 -12.907 34.233 1.00 20.50 122 ARG A CA 1
ATOM 666 C C . ARG A 1 105 ? -7.597 -13.721 33.249 1.00 18.89 122 ARG A C 1
ATOM 667 O O . ARG A 1 105 ? -6.736 -14.477 33.648 1.00 18.19 122 ARG A O 1
ATOM 675 N N . LEU A 1 106 ? -7.865 -13.541 31.946 1.00 18.73 123 LEU A N 1
ATOM 676 C CA . LEU A 1 106 ? -7.094 -14.232 30.967 1.00 18.11 123 LEU A CA 1
ATOM 677 C C . LEU A 1 106 ? -5.654 -13.795 30.886 1.00 17.34 123 LEU A C 1
ATOM 678 O O . LEU A 1 106 ? -4.809 -14.599 30.608 1.00 18.67 123 LEU A O 1
ATOM 683 N N . TYR A 1 107 ? -5.375 -12.525 31.019 1.00 18.21 124 TYR A N 1
ATOM 684 C CA . TYR A 1 107 ? -3.997 -12.077 30.946 1.00 19.78 124 TYR A CA 1
ATOM 685 C C . TYR A 1 107 ? -3.247 -12.623 32.172 1.00 20.04 124 TYR A C 1
ATOM 686 O O . TYR A 1 107 ? -2.100 -13.134 32.048 1.00 21.87 124 TYR A O 1
ATOM 695 N N . SER A 1 108 ? -3.918 -12.646 33.327 1.00 18.75 125 SER A N 1
ATOM 696 C CA . SER A 1 108 ? -3.286 -13.306 34.500 1.00 19.41 125 SER A CA 1
ATOM 697 C C . SER A 1 108 ? -2.938 -14.760 34.237 1.00 21.19 125 SER A C 1
ATOM 698 O O . SER A 1 108 ? -1.834 -15.198 34.554 1.00 21.63 125 SER A O 1
ATOM 701 N N . LYS A 1 109 ? -3.888 -15.502 33.654 1.00 21.42 126 LYS A N 1
ATOM 702 C CA . LYS A 1 109 ? -3.675 -16.929 33.362 1.00 23.68 126 LYS A CA 1
ATOM 703 C C . LYS A 1 109 ? -2.553 -17.099 32.406 1.00 23.35 126 LYS A C 1
ATOM 704 O O . LYS A 1 109 ? -1.732 -17.966 32.570 1.00 26.03 126 LYS A O 1
ATOM 710 N N . TYR A 1 110 ? -2.474 -16.192 31.427 1.00 24.54 127 TYR A N 1
ATOM 711 C CA . TYR A 1 110 ? -1.425 -16.230 30.429 1.00 25.44 127 TYR A CA 1
ATOM 712 C C . TYR A 1 110 ? -0.031 -15.997 31.064 1.00 27.49 127 TYR A C 1
ATOM 713 O O . TYR A 1 110 ? 0.909 -16.769 30.838 1.00 28.11 127 TYR A O 1
ATOM 722 N N . LEU A 1 111 ? 0.102 -14.942 31.843 1.00 26.02 128 LEU A N 1
ATOM 723 C CA . LEU A 1 111 ? 1.367 -14.713 32.612 1.00 29.88 128 LEU A CA 1
ATOM 724 C C . LEU A 1 111 ? 1.703 -15.806 33.655 1.00 29.57 128 LEU A C 1
ATOM 725 O O . LEU A 1 111 ? 2.884 -16.156 33.812 1.00 35.33 128 LEU A O 1
ATOM 730 N N . ALA A 1 112 ? 0.703 -16.389 34.320 1.00 26.93 129 ALA A N 1
ATOM 731 C CA . ALA A 1 112 ? 0.974 -17.457 35.235 1.00 28.02 129 ALA A CA 1
ATOM 732 C C . ALA A 1 112 ? 1.450 -18.735 34.490 1.00 35.81 129 ALA A C 1
ATOM 733 O O . ALA A 1 112 ? 2.295 -19.485 34.994 1.00 35.87 129 ALA A O 1
ATOM 735 N N . GLY A 1 113 ? 0.864 -18.985 33.322 1.00 32.86 130 GLY A N 1
ATOM 736 C CA . GLY A 1 113 ? 1.311 -20.108 32.467 1.00 40.67 130 GLY A CA 1
ATOM 737 C C . GLY A 1 113 ? 2.738 -19.885 31.959 1.00 42.40 130 GLY A C 1
ATOM 738 O O . GLY A 1 113 ? 3.543 -20.827 31.902 1.00 46.23 130 GLY A O 1
ATOM 739 N N . GLU A 1 114 ? 3.065 -18.643 31.600 1.00 46.49 131 GLU A N 1
ATOM 740 C CA . GLU A 1 114 ? 4.419 -18.289 31.135 1.00 49.97 131 GLU A CA 1
ATOM 741 C C . GLU A 1 114 ? 5.517 -18.219 32.227 1.00 54.73 131 GLU A C 1
ATOM 742 O O . GLU A 1 114 ? 6.717 -18.452 31.959 1.00 56.34 131 GLU A O 1
ATOM 748 N N . LYS A 1 115 ? 5.097 -17.889 33.447 1.00 56.59 132 LYS A N 1
ATOM 749 C CA . LYS A 1 115 ? 5.977 -17.858 34.615 1.00 54.35 132 LYS A CA 1
ATOM 750 C C . LYS A 1 115 ? 6.416 -19.295 34.819 1.00 55.85 132 LYS A C 1
ATOM 751 O O . LYS A 1 115 ? 7.605 -19.583 34.908 1.00 59.64 132 LYS A O 1
ATOM 757 N N . LYS A 1 116 ? 5.434 -20.194 34.847 1.00 53.19 133 LYS A N 1
ATOM 758 C CA . LYS A 1 116 ? 5.665 -21.619 35.043 1.00 59.44 133 LYS A CA 1
ATOM 759 C C . LYS A 1 116 ? 6.414 -22.302 33.894 1.00 61.32 133 LYS A C 1
ATOM 760 O O . LYS A 1 116 ? 7.192 -23.224 34.144 1.00 61.87 133 LYS A O 1
ATOM 766 N N . SER A 1 117 ? 6.190 -21.867 32.652 1.00 64.60 134 SER A N 1
ATOM 767 C CA . SER A 1 117 ? 7.024 -22.328 31.530 1.00 70.31 134 SER A CA 1
ATOM 768 C C . SER A 1 117 ? 8.492 -22.037 31.864 1.00 72.98 134 SER A C 1
ATOM 769 O O . SER A 1 117 ? 9.344 -22.934 31.791 1.00 75.85 134 SER A O 1
ATOM 772 N N . GLU A 1 118 ? 8.772 -20.797 32.265 1.00 75.05 135 GLU A N 1
ATOM 773 C CA . GLU A 1 118 ? 10.096 -20.432 32.775 1.00 77.69 135 GLU A CA 1
ATOM 774 C C . GLU A 1 118 ? 10.359 -21.043 34.160 1.00 75.11 135 GLU A C 1
ATOM 775 O O . GLU A 1 118 ? 11.332 -21.773 34.370 1.00 75.60 135 GLU A O 1
ATOM 781 N N . ASN A 1 135 ? 3.034 -23.543 27.440 1.00 44.48 152 ASN A N 1
ATOM 782 C CA . ASN A 1 135 ? 2.123 -22.817 28.309 1.00 38.84 152 ASN A CA 1
ATOM 783 C C . ASN A 1 135 ? 0.818 -23.619 28.338 1.00 43.86 152 ASN A C 1
ATOM 784 O O . ASN A 1 135 ? 0.043 -23.600 27.358 1.00 38.21 152 ASN A O 1
ATOM 789 N N . ARG A 1 136 ? 0.615 -24.340 29.450 1.00 43.40 153 ARG A N 1
ATOM 790 C CA . ARG A 1 136 ? -0.572 -25.182 29.714 1.00 49.02 153 ARG A CA 1
ATOM 791 C C . ARG A 1 136 ? -1.895 -24.386 29.598 1.00 42.41 153 ARG A C 1
ATOM 792 O O . ARG A 1 136 ? -2.948 -24.949 29.319 1.00 48.07 153 ARG A O 1
ATOM 800 N N . GLU A 1 137 ? -1.825 -23.096 29.869 1.00 38.46 154 GLU A N 1
ATOM 801 C CA . GLU A 1 137 ? -3.001 -22.211 29.897 1.00 36.00 154 GLU A CA 1
ATOM 802 C C . GLU A 1 137 ? -3.384 -21.713 28.480 1.00 32.52 154 GLU A C 1
ATOM 803 O O . GLU A 1 137 ? -4.451 -21.119 28.294 1.00 29.93 154 GLU A O 1
ATOM 809 N N . PHE A 1 138 ? -2.508 -21.948 27.510 1.00 28.06 155 PHE A N 1
ATOM 810 C CA . PHE A 1 138 ? -2.635 -21.248 26.261 1.00 28.10 155 PHE A CA 1
ATOM 811 C C . PHE A 1 138 ? -3.883 -21.683 25.509 1.00 26.84 155 PHE A C 1
ATOM 812 O O . PHE A 1 138 ? -4.615 -20.833 24.965 1.00 25.60 155 PHE A O 1
ATOM 820 N N . TYR A 1 139 ? -4.134 -22.990 25.494 1.00 23.60 156 TYR A N 1
ATOM 821 C CA . TYR A 1 139 ? -5.256 -23.514 24.674 1.00 24.76 156 TYR A CA 1
ATOM 822 C C . TYR A 1 139 ? -6.559 -23.006 25.311 1.00 23.59 156 TYR A C 1
ATOM 823 O O . TYR A 1 139 ? -7.500 -22.588 24.586 1.00 21.33 156 TYR A O 1
ATOM 832 N N . TYR A 1 140 ? -6.631 -23.146 26.645 1.00 21.99 157 TYR A N 1
ATOM 833 C CA . TYR A 1 140 ? -7.755 -22.631 27.433 1.00 23.28 157 TYR A CA 1
ATOM 834 C C . TYR A 1 140 ? -8.079 -21.139 27.131 1.00 20.65 157 TYR A C 1
ATOM 835 O O . TYR A 1 140 ? -9.207 -20.776 26.888 1.00 20.53 157 TYR A O 1
ATOM 844 N N . ILE A 1 141 ? -7.076 -20.313 27.162 1.00 19.62 158 ILE A N 1
ATOM 845 C CA . ILE A 1 141 ? -7.249 -18.897 26.871 1.00 20.02 158 ILE A CA 1
ATOM 846 C C . ILE A 1 141 ? -7.799 -18.784 25.420 1.00 20.71 158 ILE A C 1
ATOM 847 O O . ILE A 1 141 ? -8.733 -17.980 25.164 1.00 18.39 158 ILE A O 1
ATOM 852 N N . SER A 1 142 ? -7.273 -19.588 24.492 1.00 20.04 159 SER A N 1
ATOM 853 C CA . SER A 1 142 ? -7.696 -19.472 23.078 1.00 22.49 159 SER A CA 1
ATOM 854 C C . SER A 1 142 ? -9.186 -19.807 22.983 1.00 22.42 159 SER A C 1
ATOM 855 O O . SER A 1 142 ? -9.919 -19.175 22.179 1.00 19.67 159 SER A O 1
ATOM 858 N N . GLU A 1 143 ? -9.611 -20.819 23.719 1.00 20.00 160 GLU A N 1
ATOM 859 C CA . GLU A 1 143 ? -11.001 -21.220 23.616 1.00 21.43 160 GLU A CA 1
ATOM 860 C C . GLU A 1 143 ? -11.931 -20.156 24.216 1.00 21.71 160 GLU A C 1
ATOM 861 O O . GLU A 1 143 ? -13.048 -19.969 23.689 1.00 20.74 160 GLU A O 1
ATOM 867 N N . VAL A 1 144 ? -11.545 -19.615 25.362 1.00 18.25 161 VAL A N 1
ATOM 868 C CA . VAL A 1 144 ? -12.395 -18.574 25.987 1.00 19.88 161 VAL A CA 1
ATOM 869 C C . VAL A 1 144 ? -12.522 -17.373 25.018 1.00 19.87 161 VAL A C 1
ATOM 870 O O . VAL A 1 144 ? -13.625 -16.889 24.755 1.00 17.86 161 VAL A O 1
ATOM 874 N N . LEU A 1 145 ? -11.401 -16.988 24.421 1.00 18.45 162 LEU A N 1
ATOM 875 C CA . LEU A 1 145 ? -11.392 -15.870 23.472 1.00 20.29 162 LEU A CA 1
ATOM 876 C C . LEU A 1 145 ? -12.259 -16.179 22.226 1.00 21.34 162 LEU A C 1
ATOM 877 O O . LEU A 1 145 ? -12.928 -15.298 21.713 1.00 21.10 162 LEU A O 1
ATOM 882 N N . GLU A 1 146 ? -12.166 -17.383 21.690 1.00 21.74 163 GLU A N 1
ATOM 883 C CA . GLU A 1 146 ? -13.017 -17.739 20.557 1.00 24.84 163 GLU A CA 1
ATOM 884 C C . GLU A 1 146 ? -14.527 -17.726 20.927 1.00 23.88 163 GLU A C 1
ATOM 885 O O . GLU A 1 146 ? -15.354 -17.298 20.072 1.00 24.76 163 GLU A O 1
ATOM 891 N N . SER A 1 147 ? -14.893 -18.250 22.104 1.00 21.94 164 SER A N 1
ATOM 892 C CA . SER A 1 147 ? -16.293 -18.198 22.498 1.00 24.18 164 SER A CA 1
ATOM 893 C C . SER A 1 147 ? -16.745 -16.739 22.561 1.00 23.68 164 SER A C 1
ATOM 894 O O . SER A 1 147 ? -17.850 -16.423 22.125 1.00 24.19 164 SER A O 1
ATOM 897 N N . LEU A 1 148 ? -15.918 -15.892 23.162 1.00 22.54 165 LEU A N 1
ATOM 898 C CA . LEU A 1 148 ? -16.185 -14.461 23.284 1.00 23.42 165 LEU A CA 1
ATOM 899 C C . LEU A 1 148 ? -16.399 -13.799 21.910 1.00 25.03 165 LEU A C 1
ATOM 900 O O . LEU A 1 148 ? -17.359 -13.057 21.771 1.00 24.74 165 LEU A O 1
ATOM 905 N N . HIS A 1 149 ? -15.527 -14.098 20.936 1.00 24.31 166 HIS A N 1
ATOM 906 C CA . HIS A 1 149 ? -15.671 -13.630 19.564 1.00 27.75 166 HIS A CA 1
ATOM 907 C C . HIS A 1 149 ? -17.004 -14.070 18.947 1.00 29.93 166 HIS A C 1
ATOM 908 O O . HIS A 1 149 ? -17.725 -13.257 18.353 1.00 25.81 166 HIS A O 1
ATOM 915 N N . TYR A 1 150 ? -17.351 -15.358 19.126 1.00 28.53 167 TYR A N 1
ATOM 916 C CA . TYR A 1 150 ? -18.565 -15.925 18.581 1.00 33.52 167 TYR A CA 1
ATOM 917 C C . TYR A 1 150 ? -19.788 -15.264 19.182 1.00 32.53 167 TYR A C 1
ATOM 918 O O . TYR A 1 150 ? -20.764 -15.017 18.492 1.00 37.80 167 TYR A O 1
ATOM 927 N N . GLN A 1 151 ? -19.680 -14.892 20.425 1.00 30.92 168 GLN A N 1
ATOM 928 C CA . GLN A 1 151 ? -20.715 -14.218 21.123 1.00 36.36 168 GLN A CA 1
ATOM 929 C C . GLN A 1 151 ? -20.845 -12.767 20.663 1.00 39.43 168 GLN A C 1
ATOM 930 O O . GLN A 1 151 ? -21.876 -12.149 20.893 1.00 42.75 168 GLN A O 1
ATOM 936 N N . GLY A 1 152 ? -19.816 -12.256 19.993 1.00 34.21 169 GLY A N 1
ATOM 937 C CA . GLY A 1 152 ? -19.865 -10.942 19.399 1.00 34.81 169 GLY A CA 1
ATOM 938 C C . GLY A 1 152 ? -19.223 -9.897 20.308 1.00 33.83 169 GLY A C 1
ATOM 939 O O . GLY A 1 152 ? -19.453 -8.713 20.119 1.00 30.83 169 GLY A O 1
ATOM 940 N N . ASN A 1 153 ? -18.371 -10.310 21.256 1.00 28.75 170 ASN A N 1
ATOM 941 C CA . ASN A 1 153 ? -17.612 -9.347 22.032 1.00 29.58 170 ASN A CA 1
ATOM 942 C C . ASN A 1 153 ? -16.610 -8.552 21.152 1.00 30.58 170 ASN A C 1
ATOM 943 O O . ASN A 1 153 ? -15.915 -9.129 20.314 1.00 29.22 170 ASN A O 1
ATOM 948 N N . LYS A 1 154 ? -16.544 -7.227 21.345 1.00 27.51 171 LYS A N 1
ATOM 949 C CA . LYS A 1 154 ? -15.671 -6.378 20.491 1.00 30.85 171 LYS A CA 1
ATOM 950 C C . LYS A 1 154 ? -14.841 -5.409 21.368 1.00 30.42 171 LYS A C 1
ATOM 951 O O . LYS A 1 154 ? -14.403 -4.304 20.956 1.00 26.67 171 LYS A O 1
ATOM 957 N N . ASP A 1 155 ? -14.627 -5.819 22.605 1.00 26.33 172 ASP A N 1
ATOM 958 C CA . ASP A 1 155 ? -13.727 -5.088 23.483 1.00 25.35 172 ASP A CA 1
ATOM 959 C C . ASP A 1 155 ? -12.309 -5.098 22.915 1.00 22.41 172 ASP A C 1
ATOM 960 O O . ASP A 1 155 ? -11.784 -6.176 22.554 1.00 22.54 172 ASP A O 1
ATOM 965 N N . PRO A 1 156 ? -11.673 -3.911 22.798 1.00 23.80 173 PRO A N 1
ATOM 966 C CA . PRO A 1 156 ? -10.426 -3.881 22.060 1.00 22.23 173 PRO A CA 1
ATOM 967 C C . PRO A 1 156 ? -9.287 -4.608 22.798 1.00 21.11 173 PRO A C 1
ATOM 968 O O . PRO A 1 156 ? -8.456 -5.160 22.152 1.00 18.57 173 PRO A O 1
ATOM 972 N N . TYR A 1 157 ? -9.309 -4.671 24.136 1.00 19.49 174 TYR A N 1
ATOM 973 C CA . TYR A 1 157 ? -8.266 -5.428 24.837 1.00 20.71 174 TYR A CA 1
ATOM 974 C C . TYR A 1 157 ? -8.397 -6.920 24.681 1.00 19.56 174 TYR A C 1
ATOM 975 O O . TYR A 1 157 ? -7.370 -7.623 24.572 1.00 19.65 174 TYR A O 1
ATOM 984 N N . LEU A 1 158 ? -9.642 -7.407 24.584 1.00 19.14 175 LEU A N 1
ATOM 985 C CA . LEU A 1 158 ? -9.830 -8.817 24.298 1.00 19.09 175 LEU A CA 1
ATOM 986 C C . LEU A 1 158 ? -9.460 -9.093 22.850 1.00 20.18 175 LEU A C 1
ATOM 987 O O . LEU A 1 158 ? -8.991 -10.198 22.540 1.00 17.93 175 LEU A O 1
ATOM 992 N N . LEU A 1 159 ? -9.781 -8.146 21.964 1.00 18.57 176 LEU A N 1
ATOM 993 C CA . LEU A 1 159 ? -9.443 -8.351 20.538 1.00 19.47 176 LEU A CA 1
ATOM 994 C C . LEU A 1 159 ? -7.898 -8.404 20.416 1.00 19.73 176 LEU A C 1
ATOM 995 O O . LEU A 1 159 ? -7.337 -9.218 19.665 1.00 20.24 176 LEU A O 1
ATOM 1000 N N . TYR A 1 160 ? -7.219 -7.591 21.208 1.00 17.99 177 TYR A N 1
ATOM 1001 C CA . TYR A 1 160 ? -5.733 -7.657 21.260 1.00 18.93 177 TYR A CA 1
ATOM 1002 C C . TYR A 1 160 ? -5.268 -9.038 21.745 1.00 19.48 177 TYR A C 1
ATOM 1003 O O . TYR A 1 160 ? -4.393 -9.622 21.120 1.00 18.55 177 TYR A O 1
ATOM 1012 N N . LEU A 1 161 ? -5.806 -9.550 22.848 1.00 18.61 178 LEU A N 1
ATOM 1013 C CA . LEU A 1 161 ? -5.387 -10.884 23.289 1.00 18.73 178 LEU A CA 1
ATOM 1014 C C . LEU A 1 161 ? -5.697 -11.965 22.236 1.00 20.73 178 LEU A C 1
ATOM 1015 O O . LEU A 1 161 ? -4.903 -12.876 22.071 1.00 20.53 178 LEU A O 1
ATOM 1020 N N . SER A 1 162 ? -6.781 -11.824 21.466 1.00 20.83 179 SER A N 1
ATOM 1021 C CA . SER A 1 162 ? -7.081 -12.783 20.426 1.00 20.74 179 SER A CA 1
ATOM 1022 C C . SER A 1 162 ? -6.037 -12.668 19.373 1.00 22.62 179 SER A C 1
ATOM 1023 O O . SER A 1 162 ? -5.562 -13.679 18.872 1.00 22.44 179 SER A O 1
ATOM 1026 N N . GLY A 1 163 ? -5.681 -11.434 19.051 1.00 21.46 180 GLY A N 1
ATOM 1027 C CA . GLY A 1 163 ? -4.573 -11.173 18.132 1.00 22.19 180 GLY A CA 1
ATOM 1028 C C . GLY A 1 163 ? -3.292 -11.890 18.553 1.00 23.52 180 GLY A C 1
ATOM 1029 O O . GLY A 1 163 ? -2.662 -12.574 17.728 1.00 24.47 180 GLY A O 1
ATOM 1030 N N . VAL A 1 164 ? -2.873 -11.669 19.789 1.00 22.22 181 VAL A N 1
ATOM 1031 C CA . VAL A 1 164 ? -1.623 -12.266 20.329 1.00 22.96 181 VAL A CA 1
ATOM 1032 C C . VAL A 1 164 ? -1.680 -13.829 20.214 1.00 24.63 181 VAL A C 1
ATOM 1033 O O . VAL A 1 164 ? -0.769 -14.490 19.710 1.00 21.59 181 VAL A O 1
ATOM 1037 N N . VAL A 1 165 ? -2.819 -14.392 20.624 1.00 24.38 182 VAL A N 1
ATOM 1038 C CA . VAL A 1 165 ? -3.086 -15.842 20.529 1.00 27.14 182 VAL A CA 1
ATOM 1039 C C . VAL A 1 165 ? -3.000 -16.383 19.113 1.00 28.74 182 VAL A C 1
ATOM 1040 O O . VAL A 1 165 ? -2.309 -17.371 18.865 1.00 30.17 182 VAL A O 1
ATOM 1044 N N . TYR A 1 166 ? -3.636 -15.731 18.156 1.00 29.54 183 TYR A N 1
ATOM 1045 C CA . TYR A 1 166 ? -3.589 -16.243 16.797 1.00 32.29 183 TYR A CA 1
ATOM 1046 C C . TYR A 1 166 ? -2.198 -16.095 16.196 1.00 32.73 183 TYR A C 1
ATOM 1047 O O . TYR A 1 166 ? -1.746 -16.981 15.467 1.00 34.14 183 TYR A O 1
ATOM 1056 N N . ARG A 1 167 ? -1.518 -14.993 16.515 1.00 28.62 184 ARG A N 1
ATOM 1057 C CA . ARG A 1 167 ? -0.162 -14.820 15.995 1.00 29.19 184 ARG A CA 1
ATOM 1058 C C . ARG A 1 167 ? 0.678 -15.971 16.530 1.00 28.55 184 ARG A C 1
ATOM 1059 O O . ARG A 1 167 ? 1.418 -16.610 15.770 1.00 31.89 184 ARG A O 1
ATOM 1067 N N . LYS A 1 168 ? 0.531 -16.268 17.809 1.00 28.35 185 LYS A N 1
ATOM 1068 C CA . LYS A 1 168 ? 1.326 -17.330 18.379 1.00 31.59 185 LYS A CA 1
ATOM 1069 C C . LYS A 1 168 ? 0.929 -18.704 17.804 1.00 36.30 185 LYS A C 1
ATOM 1070 O O . LYS A 1 168 ? 1.786 -19.573 17.685 1.00 39.20 185 LYS A O 1
ATOM 1076 N N . ARG A 1 169 ? -0.329 -18.886 17.392 1.00 34.96 186 ARG A N 1
ATOM 1077 C CA . ARG A 1 169 ? -0.695 -20.122 16.637 1.00 35.50 186 ARG A CA 1
ATOM 1078 C C . ARG A 1 169 ? -0.217 -20.085 15.173 1.00 36.85 186 ARG A C 1
ATOM 1079 O O . ARG A 1 169 ? -0.477 -20.993 14.414 1.00 38.63 186 ARG A O 1
ATOM 1087 N N . LYS A 1 170 ? 0.463 -19.029 14.755 1.00 36.89 187 LYS A N 1
ATOM 1088 C CA . LYS A 1 170 ? 0.908 -18.907 13.363 1.00 43.20 187 LYS A CA 1
ATOM 1089 C C . LYS A 1 170 ? -0.272 -18.702 12.401 1.00 43.40 187 LYS A C 1
ATOM 1090 O O . LYS A 1 170 ? -0.175 -19.016 11.218 1.00 41.96 187 LYS A O 1
ATOM 1093 N N . GLN A 1 171 ? -1.383 -18.172 12.930 1.00 37.32 188 GLN A N 1
ATOM 1094 C CA . GLN A 1 171 ? -2.551 -17.878 12.119 1.00 41.31 188 GLN A CA 1
ATOM 1095 C C . GLN A 1 171 ? -2.572 -16.392 11.833 1.00 40.31 188 GLN A C 1
ATOM 1096 O O . GLN A 1 171 ? -3.323 -15.636 12.460 1.00 34.91 188 GLN A O 1
ATOM 1102 N N . ASP A 1 172 ? -1.703 -15.986 10.906 1.00 39.43 189 ASP A N 1
ATOM 1103 C CA . ASP A 1 172 ? -1.309 -14.583 10.763 1.00 39.95 189 ASP A CA 1
ATOM 1104 C C . ASP A 1 172 ? -2.420 -13.747 10.190 1.00 34.97 189 ASP A C 1
ATOM 1105 O O . ASP A 1 172 ? -2.577 -12.590 10.541 1.00 31.04 189 ASP A O 1
ATOM 1110 N N . SER A 1 173 ? -3.197 -14.340 9.299 1.00 34.86 190 SER A N 1
ATOM 1111 C CA . SER A 1 173 ? -4.284 -13.619 8.652 1.00 35.99 190 SER A CA 1
ATOM 1112 C C . SER A 1 173 ? -5.326 -13.288 9.700 1.00 34.45 190 SER A C 1
ATOM 1113 O O . SER A 1 173 ? -5.848 -12.169 9.754 1.00 36.89 190 SER A O 1
ATOM 1116 N N . LYS A 1 174 ? -5.600 -14.255 10.556 1.00 32.25 191 LYS A N 1
ATOM 1117 C CA . LYS A 1 174 ? -6.544 -14.047 11.651 1.00 32.20 191 LYS A CA 1
ATOM 1118 C C . LYS A 1 174 ? -5.950 -13.082 12.655 1.00 30.41 191 LYS A C 1
ATOM 1119 O O . LYS A 1 174 ? -6.618 -12.146 13.064 1.00 31.25 191 LYS A O 1
ATOM 1125 N N . ALA A 1 175 ? -4.687 -13.272 13.026 1.00 28.25 192 ALA A N 1
ATOM 1126 C CA . ALA A 1 175 ? -4.041 -12.303 13.934 1.00 29.12 192 ALA A CA 1
ATOM 1127 C C . ALA A 1 175 ? -4.193 -10.878 13.430 1.00 27.89 192 ALA A C 1
ATOM 1128 O O . ALA A 1 175 ? -4.569 -10.013 14.166 1.00 25.53 192 ALA A O 1
ATOM 1130 N N . ILE A 1 176 ? -3.893 -10.629 12.165 1.00 26.92 193 ILE A N 1
ATOM 1131 C CA . ILE A 1 176 ? -3.975 -9.318 11.619 1.00 25.77 193 ILE A CA 1
ATOM 1132 C C . ILE A 1 176 ? -5.389 -8.759 11.672 1.00 28.18 193 ILE A C 1
ATOM 1133 O O . ILE A 1 176 ? -5.569 -7.587 11.957 1.00 25.67 193 ILE A O 1
ATOM 1138 N N . ASP A 1 177 ? -6.390 -9.590 11.350 1.00 29.63 194 ASP A N 1
ATOM 1139 C CA . ASP A 1 177 ? -7.749 -9.131 11.308 1.00 31.00 194 ASP A CA 1
ATOM 1140 C C . ASP A 1 177 ? -8.199 -8.729 12.717 1.00 28.03 194 ASP A C 1
ATOM 1141 O O . ASP A 1 177 ? -8.857 -7.720 12.874 1.00 25.54 194 ASP A O 1
ATOM 1146 N N . PHE A 1 178 ? -7.782 -9.469 13.738 1.00 25.41 195 PHE A N 1
ATOM 1147 C CA . PHE A 1 178 ? -8.142 -9.041 15.101 1.00 25.82 195 PHE A CA 1
ATOM 1148 C C . PHE A 1 178 ? -7.412 -7.781 15.567 1.00 23.22 195 PHE A C 1
ATOM 1149 O O . PHE A 1 178 ? -7.971 -6.940 16.279 1.00 21.25 195 PHE A O 1
ATOM 1157 N N . LEU A 1 179 ? -6.137 -7.705 15.251 1.00 20.36 196 LEU A N 1
ATOM 1158 C CA . LEU A 1 179 ? -5.375 -6.551 15.704 1.00 20.82 196 LEU A CA 1
ATOM 1159 C C . LEU A 1 179 ? -5.770 -5.317 14.957 1.00 23.27 196 LEU A C 1
ATOM 1160 O O . LEU A 1 179 ? -5.776 -4.259 15.529 1.00 21.74 196 LEU A O 1
ATOM 1165 N N . LYS A 1 180 ? -6.095 -5.422 13.681 1.00 22.43 197 LYS A N 1
ATOM 1166 C CA . LYS A 1 180 ? -6.655 -4.228 13.014 1.00 27.07 197 LYS A CA 1
ATOM 1167 C C . LYS A 1 180 ? -7.916 -3.794 13.706 1.00 25.34 197 LYS A C 1
ATOM 1168 O O . LYS A 1 180 ? -8.125 -2.588 13.919 1.00 26.45 197 LYS A O 1
ATOM 1174 N N . SER A 1 181 ? -8.790 -4.744 14.043 1.00 26.13 198 SER A N 1
ATOM 1175 C CA . SER A 1 181 ? -10.058 -4.327 14.688 1.00 28.02 198 SER A CA 1
ATOM 1176 C C . SER A 1 181 ? -9.773 -3.678 16.024 1.00 25.98 198 SER A C 1
ATOM 1177 O O . SER A 1 181 ? -10.467 -2.739 16.414 1.00 26.02 198 SER A O 1
ATOM 1180 N N . CYS A 1 182 ? -8.748 -4.182 16.734 1.00 22.68 199 CYS A N 1
ATOM 1181 C CA . CYS A 1 182 ? -8.377 -3.557 18.024 1.00 22.84 199 CYS A CA 1
ATOM 1182 C C . CYS A 1 182 ? -7.916 -2.082 17.867 1.00 23.55 199 CYS A C 1
ATOM 1183 O O . CYS A 1 182 ? -8.367 -1.192 18.606 1.00 23.01 199 CYS A O 1
ATOM 1186 N N . VAL A 1 183 ? -6.982 -1.830 16.933 1.00 24.59 200 VAL A N 1
ATOM 1187 C CA . VAL A 1 183 ? -6.420 -0.475 16.836 1.00 23.56 200 VAL A CA 1
ATOM 1188 C C . VAL A 1 183 ? -7.400 0.484 16.167 1.00 23.76 200 VAL A C 1
ATOM 1189 O O . VAL A 1 183 ? -7.235 1.654 16.299 1.00 26.53 200 VAL A O 1
ATOM 1193 N N . LEU A 1 184 ? -8.420 -0.013 15.451 1.00 26.34 201 LEU A N 1
ATOM 1194 C CA . LEU A 1 184 ? -9.455 0.856 14.913 1.00 28.21 201 LEU A CA 1
ATOM 1195 C C . LEU A 1 184 ? -10.251 1.426 16.096 1.00 32.44 201 LEU A C 1
ATOM 1196 O O . LEU A 1 184 ? -10.683 2.602 16.114 1.00 31.59 201 LEU A O 1
ATOM 1201 N N . LYS A 1 185 ? -10.440 0.599 17.097 1.00 28.92 202 LYS A N 1
ATOM 1202 C CA . LYS A 1 185 ? -11.156 1.023 18.298 1.00 31.04 202 LYS A CA 1
ATOM 1203 C C . LYS A 1 185 ? -10.300 1.747 19.328 1.00 29.68 202 LYS A C 1
ATOM 1204 O O . LYS A 1 185 ? -10.811 2.611 20.020 1.00 32.03 202 LYS A O 1
ATOM 1210 N N . ALA A 1 186 ? -9.032 1.352 19.475 1.00 25.23 203 ALA A N 1
ATOM 1211 C CA . ALA A 1 186 ? -8.132 1.941 20.479 1.00 25.57 203 ALA A CA 1
ATOM 1212 C C . ALA A 1 186 ? -6.781 2.356 19.824 1.00 26.68 203 ALA A C 1
ATOM 1213 O O . ALA A 1 186 ? -5.744 1.690 20.021 1.00 24.40 203 ALA A O 1
ATOM 1215 N N . PRO A 1 187 ? -6.806 3.399 18.966 1.00 28.99 204 PRO A N 1
ATOM 1216 C CA . PRO A 1 187 ? -5.618 3.657 18.114 1.00 26.62 204 PRO A CA 1
ATOM 1217 C C . PRO A 1 187 ? -4.406 4.124 18.876 1.00 26.53 204 PRO A C 1
ATOM 1218 O O . PRO A 1 187 ? -3.314 4.132 18.313 1.00 25.63 204 PRO A O 1
ATOM 1222 N N . PHE A 1 188 ? -4.552 4.468 20.159 1.00 25.83 205 PHE A N 1
ATOM 1223 C CA . PHE A 1 188 ? -3.360 4.846 20.927 1.00 24.48 205 PHE A CA 1
ATOM 1224 C C . PHE A 1 188 ? -2.797 3.719 21.815 1.00 24.89 205 PHE A C 1
ATOM 1225 O O . PHE A 1 188 ? -1.886 3.933 22.639 1.00 26.16 205 PHE A O 1
ATOM 1233 N N . PHE A 1 189 ? -3.264 2.500 21.553 1.00 23.61 206 PHE A N 1
ATOM 1234 C CA . PHE A 1 189 ? -2.821 1.298 22.301 1.00 20.73 206 PHE A CA 1
ATOM 1235 C C . PHE A 1 189 ? -1.598 0.684 21.636 1.00 19.43 206 PHE A C 1
ATOM 1236 O O . PHE A 1 189 ? -1.744 -0.154 20.737 1.00 18.91 206 PHE A O 1
ATOM 1244 N N . TRP A 1 190 ? -0.420 1.069 22.085 1.00 17.25 207 TRP A N 1
ATOM 1245 C CA . TRP A 1 190 ? 0.816 0.708 21.383 1.00 19.56 207 TRP A CA 1
ATOM 1246 C C . TRP A 1 190 ? 1.049 -0.801 21.231 1.00 18.99 207 TRP A C 1
ATOM 1247 O O . TRP A 1 190 ? 1.468 -1.270 20.195 1.00 19.20 207 TRP A O 1
ATOM 1258 N N . SER A 1 191 ? 0.771 -1.583 22.256 1.00 17.64 208 SER A N 1
ATOM 1259 C CA . SER A 1 191 ? 1.144 -2.990 22.192 1.00 17.81 208 SER A CA 1
ATOM 1260 C C . SER A 1 191 ? 0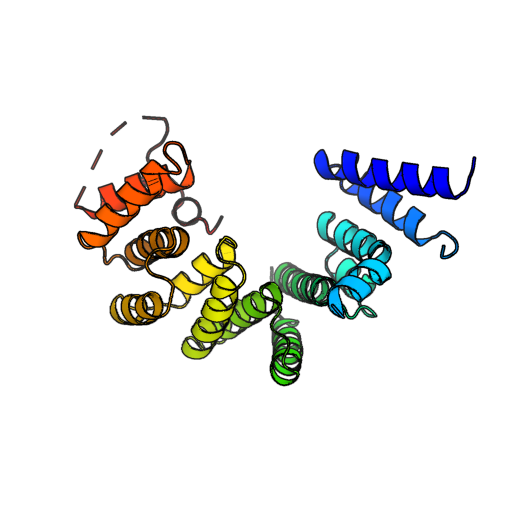.390 -3.688 21.028 1.00 16.51 208 SER A C 1
ATOM 1261 O O . SER A 1 191 ? 0.902 -4.596 20.495 1.00 15.60 208 SER A O 1
ATOM 1264 N N . ALA A 1 192 ? -0.814 -3.267 20.679 1.00 17.11 209 ALA A N 1
ATOM 1265 C CA . ALA A 1 192 ? -1.526 -3.890 19.537 1.00 17.46 209 ALA A CA 1
ATOM 1266 C C . ALA A 1 192 ? -0.846 -3.574 18.213 1.00 17.32 209 ALA A C 1
ATOM 1267 O O . ALA A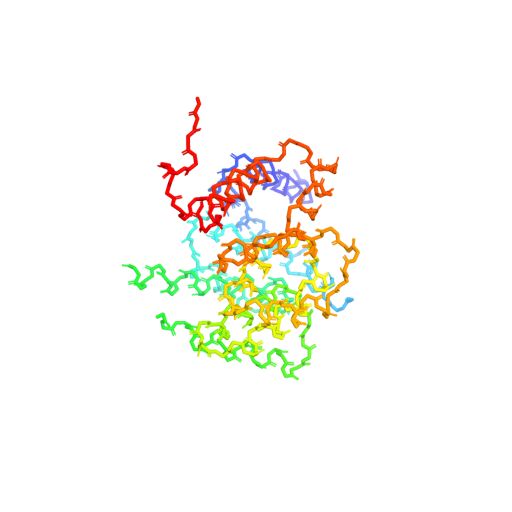 1 192 ? -0.727 -4.441 17.369 1.00 17.20 209 ALA A O 1
ATOM 1269 N N . TRP A 1 193 ? -0.384 -2.334 18.063 1.00 17.02 210 TRP A N 1
ATOM 1270 C CA . TRP A 1 193 ? 0.337 -1.963 16.836 1.00 17.94 210 TRP A CA 1
ATOM 1271 C C . TRP A 1 193 ? 1.645 -2.751 16.714 1.00 17.56 210 TRP A C 1
ATOM 1272 O O . TRP A 1 193 ? 2.035 -3.201 15.635 1.00 16.92 210 TRP A O 1
ATOM 1283 N N . LEU A 1 194 ? 2.359 -2.857 17.829 1.00 16.05 211 LEU A N 1
ATOM 1284 C CA . LEU A 1 194 ? 3.597 -3.680 17.854 1.00 17.77 211 LEU A CA 1
ATOM 1285 C C . LEU A 1 194 ? 3.277 -5.151 17.477 1.00 17.40 211 LEU A C 1
ATOM 1286 O O . LEU A 1 194 ? 3.981 -5.743 16.633 1.00 17.81 211 LEU A O 1
ATOM 1291 N N . GLU A 1 195 ? 2.186 -5.737 18.021 1.00 17.31 212 GLU A N 1
ATOM 1292 C CA . GLU A 1 195 ? 1.876 -7.156 17.716 1.00 18.05 212 GLU A CA 1
ATOM 1293 C C . GLU A 1 195 ? 1.447 -7.233 16.261 1.00 18.56 212 GLU A C 1
ATOM 1294 O O . GLU A 1 195 ? 1.745 -8.219 15.594 1.00 17.74 212 GLU A O 1
ATOM 1300 N N . LEU A 1 196 ? 0.800 -6.184 15.797 1.00 18.34 213 LEU A N 1
ATOM 1301 C CA . LEU A 1 196 ? 0.363 -6.144 14.352 1.00 19.89 213 LEU A CA 1
ATOM 1302 C C . LEU A 1 196 ? 1.593 -6.207 13.433 1.00 19.08 213 LEU A C 1
ATOM 1303 O O . LEU A 1 196 ? 1.628 -6.947 12.410 1.00 22.14 213 LEU A O 1
ATOM 1308 N N . SER A 1 197 ? 2.605 -5.419 13.792 1.00 18.95 214 SER A N 1
ATOM 1309 C CA . SER A 1 197 ? 3.862 -5.365 13.022 1.00 19.79 214 SER A CA 1
ATOM 1310 C C . SER A 1 197 ? 4.544 -6.729 13.039 1.00 21.80 214 SER A C 1
ATOM 1311 O O . SER A 1 197 ? 5.076 -7.202 11.999 1.00 19.99 214 SER A O 1
ATOM 1314 N N . LEU A 1 198 ? 4.539 -7.380 14.206 1.00 20.61 215 LEU A N 1
ATOM 1315 C CA . LEU A 1 198 ? 5.121 -8.726 14.288 1.00 23.48 215 LEU A CA 1
ATOM 1316 C C . LEU A 1 198 ? 4.302 -9.833 13.590 1.00 24.60 215 LEU A C 1
ATOM 1317 O O . LEU A 1 198 ? 4.827 -10.954 13.313 1.00 27.43 215 LEU A O 1
ATOM 1322 N N . SER A 1 199 ? 3.036 -9.547 13.307 1.00 22.92 216 SER A N 1
ATOM 1323 C CA . SER A 1 199 ? 2.256 -10.476 12.529 1.00 25.46 216 SER A CA 1
ATOM 1324 C C . SER A 1 199 ? 2.451 -10.323 11.044 1.00 28.73 216 SER A C 1
ATOM 1325 O O . SER A 1 199 ? 1.870 -11.131 10.284 1.00 31.16 216 SER A O 1
ATOM 1328 N N . ILE A 1 200 ? 3.228 -9.319 10.610 1.00 26.40 217 ILE A N 1
ATOM 1329 C CA . ILE A 1 200 ? 3.289 -8.952 9.179 1.00 28.39 217 ILE A CA 1
ATOM 1330 C C . ILE A 1 200 ? 4.615 -9.362 8.671 1.00 30.06 217 ILE A C 1
ATOM 1331 O O . ILE A 1 200 ? 5.620 -8.956 9.221 1.00 29.25 217 ILE A O 1
ATOM 1336 N N . ASP A 1 201 ? 4.630 -10.086 7.559 1.00 34.08 218 ASP A N 1
ATOM 1337 C CA . ASP A 1 201 ? 5.882 -10.697 7.070 1.00 37.45 218 ASP A CA 1
ATOM 1338 C C . ASP A 1 201 ? 6.462 -10.077 5.770 1.00 36.88 218 ASP A C 1
ATOM 1339 O O . ASP A 1 201 ? 7.556 -10.476 5.323 1.00 34.68 218 ASP A O 1
ATOM 1344 N N . SER A 1 202 ? 5.740 -9.158 5.155 1.00 32.40 219 SER A N 1
ATOM 1345 C CA . SER A 1 202 ? 6.253 -8.457 3.966 1.00 38.10 219 SER A CA 1
ATOM 1346 C C . SER A 1 202 ? 5.718 -7.042 3.849 1.00 36.79 219 SER A C 1
ATOM 1347 O O . SER A 1 202 ? 4.634 -6.712 4.378 1.00 34.14 219 SER A O 1
ATOM 1350 N N . LEU A 1 203 ? 6.486 -6.211 3.152 1.00 35.78 220 LEU A N 1
ATOM 1351 C CA . LEU A 1 203 ? 6.109 -4.833 2.869 1.00 40.89 220 LEU A CA 1
ATOM 1352 C C . LEU A 1 203 ? 4.780 -4.839 2.099 1.00 41.16 220 LEU A C 1
ATOM 1353 O O . LEU A 1 203 ? 3.983 -3.934 2.261 1.00 42.62 220 LEU A O 1
ATOM 1358 N N . GLU A 1 204 ? 4.555 -5.868 1.302 1.00 41.53 221 GLU A N 1
ATOM 1359 C CA . GLU A 1 204 ? 3.348 -5.946 0.525 1.00 49.19 221 GLU A CA 1
ATOM 1360 C C . GLU A 1 204 ? 2.166 -6.163 1.458 1.00 43.90 221 GLU A C 1
ATOM 1361 O O . GLU A 1 204 ? 1.199 -5.419 1.367 1.00 42.99 221 GLU A O 1
ATOM 1367 N N . THR A 1 205 ? 2.252 -7.147 2.357 1.00 40.08 222 THR A N 1
ATOM 1368 C CA . THR A 1 205 ? 1.246 -7.302 3.387 1.00 35.54 222 THR A CA 1
ATOM 1369 C C . THR A 1 205 ? 1.153 -6.000 4.201 1.00 34.07 222 THR A C 1
ATOM 1370 O O . THR A 1 205 ? 0.060 -5.588 4.536 1.00 33.27 222 THR A O 1
ATOM 1374 N N . LEU A 1 206 ? 2.288 -5.348 4.514 1.00 32.47 223 LEU A N 1
ATOM 1375 C CA . LEU A 1 206 ? 2.267 -4.092 5.284 1.00 28.67 223 LEU A CA 1
ATOM 1376 C C . LEU A 1 206 ? 1.474 -3.018 4.546 1.00 31.44 223 LEU A C 1
ATOM 1377 O O . LEU A 1 206 ? 0.659 -2.311 5.121 1.00 25.61 223 LEU A O 1
ATOM 1382 N N . THR A 1 207 ? 1.685 -2.918 3.226 1.00 31.59 224 THR A N 1
ATOM 1383 C CA . THR A 1 207 ? 0.950 -1.898 2.499 1.00 32.69 224 THR A CA 1
ATOM 1384 C C . THR A 1 207 ? -0.558 -2.274 2.359 1.00 30.49 224 THR A C 1
ATOM 1385 O O . THR A 1 207 ? -1.366 -1.377 2.449 1.00 32.43 224 THR A O 1
ATOM 1389 N N . THR A 1 208 ? -0.909 -3.560 2.233 1.00 31.72 225 THR A N 1
ATOM 1390 C CA . THR A 1 208 ? -2.309 -4.038 2.296 1.00 33.45 225 THR A CA 1
ATOM 1391 C C . THR A 1 208 ? -3.017 -3.628 3.619 1.00 33.88 225 THR A C 1
ATOM 1392 O O . THR A 1 208 ? -4.112 -3.067 3.653 1.00 30.60 225 THR A O 1
ATOM 1396 N N . VAL A 1 209 ? -2.349 -3.889 4.729 1.00 28.82 226 VAL A N 1
ATOM 1397 C CA . VAL A 1 209 ? -2.955 -3.560 6.027 1.00 26.85 226 VAL A CA 1
ATOM 1398 C C . VAL A 1 209 ? -3.123 -2.059 6.175 1.00 25.38 226 VAL A C 1
ATOM 1399 O O . VAL A 1 209 ? -4.175 -1.576 6.590 1.00 28.35 226 VAL A O 1
ATOM 1403 N N . VAL A 1 210 ? -2.072 -1.302 5.859 1.00 28.01 227 VAL A N 1
ATOM 1404 C CA . VAL A 1 210 ? -2.104 0.182 6.023 1.00 28.25 227 VAL A CA 1
ATOM 1405 C C . VAL A 1 210 ? -3.188 0.791 5.143 1.00 29.83 227 VAL A C 1
ATOM 1406 O O . VAL A 1 210 ? -3.812 1.778 5.532 1.00 31.76 227 VAL A O 1
ATOM 1410 N N . SER A 1 211 ? -3.406 0.186 3.983 1.00 28.25 228 SER A N 1
ATOM 1411 C CA . SER A 1 211 ? -4.489 0.649 3.061 1.00 32.08 228 SER A CA 1
ATOM 1412 C C . SER A 1 211 ? -5.880 0.544 3.735 1.00 33.99 228 SER A C 1
ATOM 1413 O O . SER A 1 211 ? -6.836 1.173 3.266 1.00 35.65 228 SER A O 1
ATOM 1416 N N . GLN A 1 212 ? -5.987 -0.249 4.818 1.00 30.23 229 GLN A N 1
ATOM 1417 C CA . GLN A 1 212 ? -7.251 -0.469 5.538 1.00 32.62 229 GLN A CA 1
ATOM 1418 C C . GLN A 1 212 ? -7.343 0.328 6.856 1.00 33.61 229 GLN A C 1
ATOM 1419 O O . GLN A 1 212 ? -8.235 0.136 7.664 1.00 36.21 229 GLN A O 1
ATOM 1425 N N . LEU A 1 213 ? -6.375 1.179 7.111 1.00 31.20 230 LEU A N 1
ATOM 1426 C CA . LEU A 1 213 ? -6.370 1.899 8.355 1.00 32.20 230 LEU A CA 1
ATOM 1427 C C . LEU A 1 213 ? -6.508 3.377 7.981 1.00 32.81 230 LEU A C 1
ATOM 1428 O O . LEU A 1 213 ? -6.238 3.728 6.819 1.00 31.52 230 LEU A O 1
ATOM 1433 N N . PRO A 1 214 ? -6.960 4.233 8.917 1.00 31.23 231 PRO A N 1
ATOM 1434 C CA . PRO A 1 214 ? -7.087 5.623 8.529 1.00 32.54 231 PRO A CA 1
ATOM 1435 C C . PRO A 1 214 ? -5.717 6.225 8.240 1.00 33.93 231 PRO A C 1
ATOM 1436 O O . PRO A 1 214 ? -4.956 6.454 9.164 1.00 31.42 231 PRO A O 1
ATOM 1440 N N . SER A 1 215 ? -5.426 6.499 6.969 1.00 35.67 232 SER A N 1
ATOM 1441 C CA . SER A 1 215 ? -4.097 6.943 6.559 1.00 37.71 232 SER A CA 1
ATOM 1442 C C . SER A 1 215 ? -3.713 8.323 7.121 1.00 35.64 232 SER A C 1
ATOM 1443 O O . SER A 1 215 ? -2.545 8.655 7.181 1.00 39.85 232 SER A O 1
ATOM 1446 N N . THR A 1 216 ? -4.690 9.108 7.557 1.00 32.64 233 THR A N 1
ATOM 1447 C CA . THR A 1 216 ? -4.406 10.440 8.038 1.00 35.34 233 THR A CA 1
ATOM 1448 C C . THR A 1 216 ? -3.981 10.412 9.518 1.00 33.46 233 THR A C 1
ATOM 1449 O O . THR A 1 216 ? -3.344 11.363 10.032 1.00 34.22 233 THR A O 1
ATOM 1453 N N . HIS A 1 217 ? -4.339 9.332 10.205 1.00 29.84 234 HIS A N 1
ATOM 1454 C CA . HIS A 1 217 ? -4.213 9.298 11.661 1.00 27.16 234 HIS A CA 1
ATOM 1455 C C . HIS A 1 217 ? -2.742 9.161 12.038 1.00 26.11 234 HIS A C 1
ATOM 1456 O O . HIS A 1 217 ? -2.014 8.363 11.462 1.00 23.27 234 HIS A O 1
ATOM 1463 N N . ILE A 1 218 ? -2.286 9.836 12.917 1.00 25.30 235 ILE A N 1
ATOM 1464 C CA . ILE A 1 218 ? -0.906 9.807 13.319 1.00 26.23 235 ILE A CA 1
ATOM 1465 C C . ILE A 1 218 ? -0.471 8.425 13.824 1.00 23.16 235 ILE A C 1
ATOM 1466 O O . ILE A 1 218 ? 0.687 8.072 13.629 1.00 22.90 235 ILE A O 1
ATOM 1471 N N . MET A 1 219 ? -1.302 7.713 14.455 1.00 22.32 236 MET A N 1
ATOM 1472 C CA . MET A 1 219 ? -0.794 6.378 14.842 1.00 21.96 236 MET A CA 1
ATOM 1473 C C . MET A 1 219 ? -0.562 5.422 13.637 1.00 20.35 236 MET A C 1
ATOM 1474 O O . MET A 1 219 ? 0.270 4.536 13.685 1.00 20.85 236 MET A O 1
ATOM 1479 N N . THR A 1 220 ? -1.334 5.599 12.594 1.00 20.57 237 THR A N 1
ATOM 1480 C CA . THR A 1 220 ? -1.123 4.813 11.396 1.00 21.71 237 THR A CA 1
ATOM 1481 C C . THR A 1 220 ? 0.254 5.126 10.836 1.00 22.42 237 THR A C 1
ATOM 1482 O O . THR A 1 220 ? 0.998 4.210 10.386 1.00 21.01 237 THR A O 1
ATOM 1486 N N . LYS A 1 221 ? 0.604 6.410 10.900 1.00 21.77 238 LYS A N 1
ATOM 1487 C CA . LYS A 1 221 ? 1.899 6.889 10.411 1.00 21.54 238 LYS A CA 1
ATOM 1488 C C . LYS A 1 221 ? 3.042 6.331 11.216 1.00 19.49 238 LYS A C 1
ATOM 1489 O O . LYS A 1 221 ? 4.001 5.804 10.655 1.00 18.44 238 LYS A O 1
ATOM 1495 N N . ILE A 1 222 ? 2.912 6.446 12.536 1.00 17.52 239 ILE A N 1
ATOM 1496 C CA . ILE A 1 222 ? 3.878 5.839 13.430 1.00 17.53 239 ILE A CA 1
ATOM 1497 C C . ILE A 1 222 ? 4.049 4.340 13.216 1.00 16.03 239 ILE A C 1
ATOM 1498 O O . ILE A 1 222 ? 5.167 3.845 13.195 1.00 16.15 239 ILE A O 1
ATOM 1503 N N . PHE A 1 223 ? 2.948 3.609 13.135 1.00 16.34 240 PHE A N 1
ATOM 1504 C CA . PHE A 1 223 ? 3.008 2.160 12.861 1.00 17.10 240 PHE A CA 1
ATOM 1505 C C . PHE A 1 223 ? 3.759 1.889 11.568 1.00 18.90 240 PHE A C 1
ATOM 1506 O O . PHE A 1 223 ? 4.550 0.949 11.444 1.00 17.45 240 PHE A O 1
ATOM 1514 N N . TYR A 1 224 ? 3.416 2.664 10.539 1.00 17.94 241 TYR A N 1
ATOM 1515 C CA . TYR A 1 224 ? 4.068 2.415 9.259 1.00 19.56 241 TYR A CA 1
ATOM 1516 C C . TYR A 1 224 ? 5.595 2.514 9.380 1.00 19.58 241 TYR A C 1
ATOM 1517 O O . TYR A 1 224 ? 6.308 1.685 8.806 1.00 20.89 241 TYR A O 1
ATOM 1526 N N . VAL A 1 225 ? 6.096 3.499 10.117 1.00 19.08 242 VAL A N 1
ATOM 1527 C CA . VAL A 1 225 ? 7.513 3.712 10.322 1.00 19.09 242 VAL A CA 1
ATOM 1528 C C . VAL A 1 225 ? 8.106 2.536 11.079 1.00 17.45 242 VAL A C 1
ATOM 1529 O O . VAL A 1 225 ? 9.107 1.984 10.661 1.00 19.33 242 VAL A O 1
ATOM 1533 N N . TYR A 1 226 ? 7.468 2.156 12.167 1.00 16.34 243 TYR A N 1
ATOM 1534 C CA . TYR A 1 226 ? 7.917 1.041 12.973 1.00 17.03 243 TYR A CA 1
ATOM 1535 C C . TYR A 1 226 ? 7.974 -0.214 12.152 1.00 17.12 243 TYR A C 1
ATOM 1536 O O . TYR A 1 226 ? 9.039 -0.915 12.189 1.00 18.56 243 TYR A O 1
ATOM 1545 N N . ALA A 1 227 ? 6.864 -0.532 11.487 1.00 17.22 244 ALA A N 1
ATOM 1546 C CA . ALA A 1 227 ? 6.786 -1.814 10.761 1.00 19.63 244 ALA A CA 1
ATOM 1547 C C . ALA A 1 227 ? 7.717 -1.872 9.558 1.00 21.52 244 ALA A C 1
ATOM 1548 O O . ALA A 1 227 ? 8.217 -2.946 9.242 1.00 21.59 244 ALA A O 1
ATOM 1550 N N . SER A 1 228 ? 7.931 -0.731 8.898 1.00 20.85 245 SER A N 1
ATOM 1551 C CA . SER A 1 228 ? 8.891 -0.681 7.767 1.00 22.63 245 SER A CA 1
ATOM 1552 C C . SER A 1 228 ? 10.287 -0.964 8.280 1.00 22.22 245 SER A C 1
ATOM 1553 O O . SER A 1 228 ? 11.030 -1.701 7.678 1.00 22.62 245 SER A O 1
ATOM 1556 N N . HIS A 1 229 ? 10.663 -0.400 9.413 1.00 20.12 246 HIS A N 1
ATOM 1557 C CA . HIS A 1 229 ? 11.995 -0.672 9.902 1.00 22.20 246 HIS A CA 1
ATOM 1558 C C . HIS A 1 229 ? 12.140 -2.144 10.362 1.00 22.11 246 HIS A C 1
ATOM 1559 O O . HIS A 1 229 ? 13.185 -2.812 10.152 1.00 21.39 246 HIS A O 1
ATOM 1566 N N . GLU A 1 230 ? 11.106 -2.601 11.053 1.00 23.23 247 GLU A N 1
ATOM 1567 C CA . GLU A 1 230 ? 11.078 -3.983 11.585 1.00 26.94 247 GLU A CA 1
ATOM 1568 C C . GLU A 1 230 ? 11.163 -5.024 10.444 1.00 28.15 247 GLU A C 1
ATOM 1569 O O . GLU A 1 230 ? 11.751 -6.091 10.598 1.00 25.25 247 GLU A O 1
ATOM 1575 N N . LEU A 1 231 ? 10.608 -4.670 9.305 1.00 25.12 248 LEU A N 1
ATOM 1576 C CA . LEU A 1 231 ? 10.733 -5.457 8.062 1.00 28.03 248 LEU A CA 1
ATOM 1577 C C . LEU A 1 231 ? 12.009 -5.226 7.322 1.00 26.74 248 LEU A C 1
ATOM 1578 O O . LEU A 1 231 ? 12.317 -5.980 6.372 1.00 30.48 248 LEU A O 1
ATOM 1583 N N . HIS A 1 232 ? 12.752 -4.186 7.701 1.00 25.25 249 HIS A N 1
ATOM 1584 C CA . HIS A 1 232 ? 13.929 -3.741 6.965 1.00 26.25 249 HIS A CA 1
ATOM 1585 C C . HIS A 1 232 ? 13.602 -3.417 5.516 1.00 27.85 249 HIS A C 1
ATOM 1586 O O . HIS A 1 232 ? 14.326 -3.757 4.618 1.00 27.21 249 HIS A O 1
ATOM 1593 N N . GLN A 1 233 ? 12.536 -2.683 5.295 1.00 30.93 250 GLN A N 1
ATOM 1594 C CA . GLN A 1 233 ? 12.129 -2.287 3.937 1.00 35.36 250 GLN A CA 1
ATOM 1595 C C . GLN A 1 233 ? 11.686 -0.858 4.036 1.00 32.63 250 GLN A C 1
ATOM 1596 O O . GLN A 1 233 ? 10.503 -0.598 4.077 1.00 34.12 250 GLN A O 1
ATOM 1602 N N . VAL A 1 234 ? 12.640 0.035 4.187 1.00 31.92 251 VAL A N 1
ATOM 1603 C CA . VAL A 1 234 ? 12.350 1.443 4.442 1.00 30.30 251 VAL A CA 1
ATOM 1604 C C . VAL A 1 234 ? 12.455 2.217 3.121 1.00 33.65 251 VAL A C 1
ATOM 1605 O O . VAL A 1 234 ? 13.518 2.167 2.479 1.00 34.94 251 VAL A O 1
ATOM 1609 N N . ASN A 1 235 ? 11.568 2.736 2.634 1.00 29.81 252 ASN A N 1
ATOM 1610 C CA . ASN A 1 235 ? 11.672 3.599 1.437 1.00 37.18 252 ASN A CA 1
ATOM 1611 C C . ASN A 1 235 ? 11.706 5.095 1.750 1.00 30.94 252 ASN A C 1
ATOM 1612 O O . ASN A 1 235 ? 11.115 5.503 2.763 1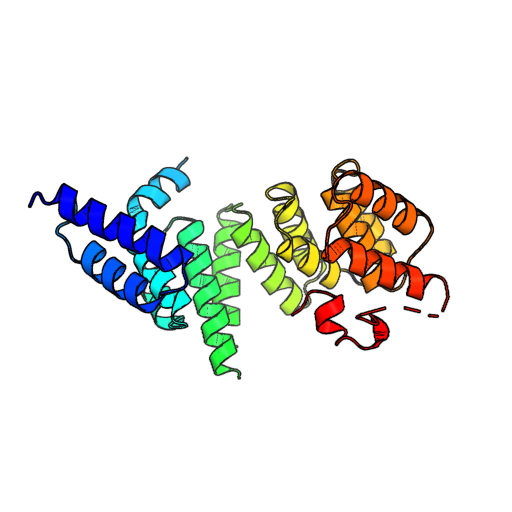.00 28.40 252 ASN A O 1
ATOM 1617 N N . SER A 1 236 ? 11.379 6.115 1.039 1.00 28.53 253 SER A N 1
ATOM 1618 C CA . SER A 1 236 ? 11.148 7.542 1.288 1.00 27.53 253 SER A CA 1
ATOM 1619 C C . SER A 1 236 ? 9.922 7.892 2.142 1.00 25.39 253 SER A C 1
ATOM 1620 O O . SER A 1 236 ? 9.998 8.800 2.992 1.00 25.90 253 SER A O 1
ATOM 1623 N N . SER A 1 237 ? 8.801 7.229 1.896 1.00 25.54 254 SER A N 1
ATOM 1624 C CA . SER A 1 237 ? 7.595 7.439 2.694 1.00 27.48 254 SER A CA 1
ATOM 1625 C C . SER A 1 237 ? 7.797 7.303 4.178 1.00 25.52 254 SER A C 1
ATOM 1626 O O . SER A 1 237 ? 7.120 7.986 4.907 1.00 26.79 254 SER A O 1
ATOM 1629 N N . ALA A 1 238 ? 8.597 6.348 4.624 1.00 24.81 255 ALA A N 1
ATOM 1630 C CA . ALA A 1 238 ? 8.867 6.186 6.058 1.00 24.11 255 ALA A CA 1
ATOM 1631 C C . ALA A 1 238 ? 9.505 7.444 6.654 1.00 22.73 255 ALA A C 1
ATOM 1632 O O . ALA A 1 238 ? 9.188 7.847 7.781 1.00 22.90 255 ALA A O 1
ATOM 1634 N N . TYR A 1 239 ? 10.486 8.019 5.949 1.00 24.43 256 TYR A N 1
ATOM 1635 C CA . TYR A 1 239 ? 11.135 9.239 6.436 1.00 24.19 256 TYR A CA 1
ATOM 1636 C C . TYR A 1 239 ? 10.157 10.394 6.479 1.00 24.33 256 TYR A C 1
ATOM 1637 O O . TYR A 1 239 ? 10.167 11.169 7.429 1.00 23.47 256 TYR A O 1
ATOM 1646 N N . GLU A 1 240 ? 9.295 10.480 5.455 1.00 23.56 257 GLU A N 1
ATOM 1647 C CA . GLU A 1 240 ? 8.218 11.488 5.433 1.00 25.82 257 GLU A CA 1
ATOM 1648 C C . GLU A 1 240 ? 7.250 11.403 6.641 1.00 24.08 257 GLU A C 1
ATOM 1649 O O . GLU A 1 240 ? 6.976 12.409 7.297 1.00 25.18 257 GLU A O 1
ATOM 1655 N N . LYS A 1 241 ? 6.789 10.191 6.941 1.00 21.88 258 LYS A N 1
ATOM 1656 C CA . LYS A 1 241 ? 5.880 9.902 8.041 1.00 23.67 258 LYS A CA 1
ATOM 1657 C C . LYS A 1 241 ? 6.537 10.185 9.349 1.00 22.46 258 LYS A C 1
ATOM 1658 O O . LYS A 1 241 ? 5.937 10.745 10.259 1.00 20.90 258 LYS A O 1
ATOM 1664 N N . LEU A 1 242 ? 7.778 9.760 9.474 1.00 22.05 259 LEU A N 1
ATOM 1665 C CA . LEU A 1 242 ? 8.498 10.075 10.698 1.00 22.46 259 LEU A CA 1
ATOM 1666 C C . LEU A 1 242 ? 8.591 11.610 10.924 1.00 22.70 259 LEU A C 1
ATOM 1667 O O . LEU A 1 242 ? 8.335 12.103 12.053 1.00 24.14 259 LEU A O 1
ATOM 1672 N N . ALA A 1 243 ? 8.903 12.345 9.870 1.00 22.39 260 ALA A N 1
ATOM 1673 C CA . ALA A 1 243 ? 9.054 13.828 10.002 1.00 24.57 260 ALA A CA 1
ATOM 1674 C C . ALA A 1 243 ? 7.744 14.426 10.440 1.00 25.71 260 ALA A C 1
ATOM 1675 O O . ALA A 1 243 ? 7.726 15.321 11.256 1.00 26.99 260 ALA A O 1
ATOM 1677 N N . GLU A 1 244 ? 6.644 13.902 9.941 1.00 25.19 261 GLU A N 1
ATOM 1678 C CA . GLU A 1 244 ? 5.327 14.329 10.377 1.00 28.10 261 GLU A CA 1
ATOM 1679 C C . GLU A 1 244 ? 5.049 14.055 11.853 1.00 28.09 261 GLU A C 1
ATOM 1680 O O . GLU A 1 244 ? 4.493 14.929 12.538 1.00 28.57 261 GLU A O 1
ATOM 1686 N N . ALA A 1 245 ? 5.368 12.848 12.326 1.00 25.96 262 ALA A N 1
ATOM 1687 C CA . ALA A 1 245 ? 5.202 12.489 13.755 1.00 24.73 262 ALA A CA 1
ATOM 1688 C C . ALA A 1 245 ? 6.053 13.379 14.669 1.00 23.77 262 ALA A C 1
ATOM 1689 O O . ALA A 1 245 ? 5.587 13.763 15.736 1.00 25.42 262 ALA A O 1
ATOM 1691 N N . GLU A 1 246 ? 7.259 13.744 14.252 1.00 25.06 263 GLU A N 1
ATOM 1692 C CA . GLU A 1 246 ? 8.139 14.642 15.031 1.00 27.01 263 GLU A CA 1
ATOM 1693 C C . GLU A 1 246 ? 7.596 16.087 15.177 1.00 28.18 263 GLU A C 1
ATOM 1694 O O . GLU A 1 246 ? 7.966 16.762 16.077 1.00 28.65 263 GLU A O 1
ATOM 1700 N N . ILE A 1 247 ? 6.704 16.539 14.308 1.00 28.55 264 ILE A N 1
ATOM 1701 C CA . ILE A 1 247 ? 6.090 17.861 14.465 1.00 31.57 264 ILE A CA 1
ATOM 1702 C C . ILE A 1 247 ? 5.306 17.856 15.802 1.00 30.65 264 ILE A C 1
ATOM 1703 O O . ILE A 1 247 ? 5.411 18.816 16.572 1.00 29.64 264 ILE A O 1
ATOM 1708 N N . ILE A 1 248 ? 4.511 16.803 16.025 1.00 26.99 265 ILE A N 1
ATOM 1709 C CA . ILE A 1 248 ? 3.670 16.639 17.235 1.00 27.37 265 ILE A CA 1
ATOM 1710 C C . ILE A 1 248 ? 4.460 16.171 18.467 1.00 25.14 265 ILE A C 1
ATOM 1711 O O . ILE A 1 248 ? 4.145 16.557 19.596 1.00 25.66 265 ILE A O 1
ATOM 1716 N N . PHE A 1 249 ? 5.417 15.267 18.259 1.00 23.19 266 PHE A N 1
ATOM 1717 C CA . PHE A 1 249 ? 6.229 14.713 19.382 1.00 22.81 266 PHE A CA 1
ATOM 1718 C C . PHE A 1 249 ? 7.715 14.964 19.127 1.00 25.78 266 PHE A C 1
ATOM 1719 O O . PHE A 1 249 ? 8.473 14.015 18.869 1.00 27.55 266 PHE A O 1
ATOM 1727 N N . PRO A 1 250 ? 8.137 16.235 19.182 1.00 24.84 267 PRO A N 1
ATOM 1728 C CA . PRO A 1 250 ? 9.523 16.559 18.880 1.00 27.98 267 PRO A CA 1
ATOM 1729 C C . PRO A 1 250 ? 10.582 16.009 19.884 1.00 28.09 267 PRO A C 1
ATOM 1730 O O . PRO A 1 250 ? 11.784 15.818 19.529 1.00 30.13 267 PRO A O 1
ATOM 1734 N N . ASN A 1 251 ? 10.176 15.755 21.108 1.00 26.89 268 ASN A N 1
ATOM 1735 C CA . ASN A 1 251 ? 11.155 15.219 22.019 1.00 30.24 268 ASN A CA 1
ATOM 1736 C C . ASN A 1 251 ? 10.871 13.849 22.568 1.00 28.08 268 ASN A C 1
ATOM 1737 O O . ASN A 1 251 ? 11.202 13.564 23.721 1.00 25.80 268 ASN A O 1
ATOM 1742 N N . SER A 1 252 ? 10.259 12.993 21.754 1.00 24.18 269 SER A N 1
ATOM 1743 C CA . SER A 1 252 ? 9.891 11.641 22.256 1.00 22.24 269 SER A CA 1
ATOM 1744 C C . SER A 1 252 ? 11.114 10.724 22.241 1.00 22.38 269 SER A C 1
ATOM 1745 O O . SER A 1 252 ? 11.784 10.596 21.201 1.00 22.73 269 SER A O 1
ATOM 1748 N N . ARG A 1 253 ? 11.444 10.134 23.370 1.00 23.01 270 ARG A N 1
ATOM 1749 C CA . ARG A 1 253 ? 12.515 9.100 23.370 1.00 25.41 270 ARG A CA 1
ATOM 1750 C C . ARG A 1 253 ? 12.231 8.013 22.295 1.00 22.34 270 ARG A C 1
ATOM 1751 O O . ARG A 1 253 ? 13.124 7.586 21.630 1.00 22.47 270 ARG A O 1
ATOM 1759 N N . TYR A 1 254 ? 10.984 7.631 22.087 1.00 20.55 271 TYR A N 1
ATOM 1760 C CA . TYR A 1 254 ? 10.651 6.582 21.131 1.00 21.31 271 TYR A CA 1
ATOM 1761 C C . TYR A 1 254 ? 10.984 7.047 19.710 1.00 20.45 271 TYR A C 1
ATOM 1762 O O . TYR A 1 254 ? 11.683 6.362 18.912 1.00 19.89 271 TYR A O 1
ATOM 1771 N N . LEU A 1 255 ? 10.511 8.237 19.371 1.00 21.16 272 LEU A N 1
ATOM 1772 C CA . LEU A 1 255 ? 10.735 8.683 18.017 1.00 21.62 272 LEU A CA 1
ATOM 1773 C C . LEU A 1 255 ? 12.202 9.011 17.757 1.00 21.96 272 LEU A C 1
ATOM 1774 O O . LEU A 1 255 ? 12.694 8.893 16.640 1.00 21.25 272 LEU A O 1
ATOM 1779 N N . LYS A 1 256 ? 12.906 9.450 18.786 1.00 21.74 273 LYS A N 1
ATOM 1780 C CA . LYS A 1 256 ? 14.352 9.641 18.611 1.00 23.98 273 LYS A CA 1
ATOM 1781 C C . LYS A 1 256 ? 15.029 8.330 18.227 1.00 21.54 273 LYS A C 1
ATOM 1782 O O . LYS A 1 256 ? 15.916 8.312 17.353 1.00 22.74 273 LYS A O 1
ATOM 1788 N N . THR A 1 257 ? 14.597 7.259 18.873 1.00 21.79 274 THR A N 1
ATOM 1789 C CA . THR A 1 257 ? 15.170 5.932 18.566 1.00 21.27 274 THR A CA 1
ATOM 1790 C C . THR A 1 257 ? 14.805 5.545 17.154 1.00 20.93 274 THR A C 1
ATOM 1791 O O . THR A 1 257 ? 15.669 5.063 16.402 1.00 21.83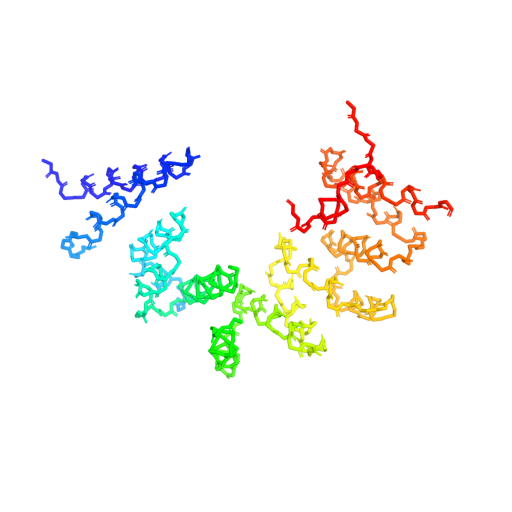 274 THR A O 1
ATOM 1795 N N . GLN A 1 258 ? 13.531 5.699 16.805 1.00 20.30 275 GLN A N 1
ATOM 1796 C CA . GLN A 1 258 ? 13.097 5.430 15.409 1.00 19.67 275 GLN A CA 1
ATOM 1797 C C . GLN A 1 258 ? 13.958 6.220 14.415 1.00 20.87 275 GLN A C 1
ATOM 1798 O O . GLN A 1 258 ? 14.332 5.679 13.385 1.00 21.07 275 GLN A O 1
ATOM 1804 N N . ARG A 1 259 ? 14.185 7.502 14.692 1.00 20.65 276 ARG A N 1
ATOM 1805 C CA . ARG A 1 259 ? 14.997 8.340 13.778 1.00 23.21 276 ARG A CA 1
ATOM 1806 C C . ARG A 1 259 ? 16.420 7.774 13.668 1.00 24.05 276 ARG A C 1
ATOM 1807 O O . ARG A 1 259 ? 16.930 7.661 12.545 1.00 23.67 276 ARG A O 1
ATOM 1815 N N . ALA A 1 260 ? 17.040 7.393 14.807 1.00 23.11 277 ALA A N 1
ATOM 1816 C CA . ALA A 1 260 ? 18.395 6.821 14.771 1.00 24.57 277 ALA A CA 1
ATOM 1817 C C . ALA A 1 260 ? 18.385 5.528 13.924 1.00 25.51 277 ALA A C 1
ATOM 1818 O O . ALA A 1 260 ? 19.268 5.341 13.014 1.00 26.53 277 ALA A O 1
ATOM 1820 N N . LEU A 1 261 ? 17.406 4.653 14.178 1.00 22.39 278 LEU A N 1
ATOM 1821 C CA . LEU A 1 261 ? 17.258 3.402 13.393 1.00 22.77 278 LEU A CA 1
ATOM 1822 C C . LEU A 1 261 ? 17.079 3.638 11.872 1.00 25.42 278 LEU A C 1
ATOM 1823 O O . LEU A 1 261 ? 17.714 2.907 11.033 1.00 26.48 278 LEU A O 1
ATOM 1828 N N . LEU A 1 262 ? 16.222 4.613 11.507 1.00 24.94 279 LEU A N 1
ATOM 1829 C CA . LEU A 1 262 ? 16.017 4.952 10.061 1.00 28.17 279 LEU A CA 1
ATOM 1830 C C . LEU A 1 262 ? 17.288 5.563 9.476 1.00 30.23 279 LEU A C 1
ATOM 1831 O O . LEU A 1 262 ? 17.579 5.390 8.279 1.00 32.63 279 LEU A O 1
ATOM 1836 N N . THR A 1 263 ? 18.008 6.307 10.295 1.00 32.03 280 THR A N 1
ATOM 1837 C CA . THR A 1 263 ? 19.292 6.845 9.881 1.00 35.69 280 THR A CA 1
ATOM 1838 C C . THR A 1 263 ? 20.236 5.689 9.561 1.00 37.82 280 THR A C 1
ATOM 1839 O O . THR A 1 263 ? 20.708 5.645 8.434 1.00 38.20 280 THR A O 1
ATOM 1843 N N . TYR A 1 264 ? 20.438 4.721 10.470 1.00 35.96 281 TYR A N 1
ATOM 1844 C CA . TYR A 1 264 ? 21.229 3.482 10.177 1.00 39.53 281 TYR A CA 1
ATOM 1845 C C . TYR A 1 264 ? 20.692 2.758 8.948 1.00 40.79 281 TYR A C 1
ATOM 1846 O O . TYR A 1 264 ? 21.450 2.147 8.185 1.00 40.76 281 TYR A O 1
ATOM 1855 N N . ASP A 1 265 ? 19.380 2.830 8.745 1.00 36.82 282 ASP A N 1
ATOM 1856 C CA . ASP A 1 265 ? 18.766 2.189 7.599 1.00 39.48 282 ASP A CA 1
ATOM 1857 C C . ASP A 1 265 ? 19.149 2.746 6.229 1.00 39.51 282 ASP A C 1
ATOM 1858 O O . ASP A 1 265 ? 19.057 2.035 5.209 1.00 37.46 282 ASP A O 1
ATOM 1863 N N . SER A 1 266 ? 19.435 4.046 6.184 1.00 39.69 283 SER A N 1
ATOM 1864 C CA . SER A 1 266 ? 19.785 4.721 4.924 1.00 47.80 283 SER A CA 1
ATOM 1865 C C . SER A 1 266 ? 21.107 4.211 4.315 1.00 52.55 283 SER A C 1
ATOM 1866 O O . SER A 1 266 ? 21.289 4.241 3.088 1.00 50.97 283 SER A O 1
ATOM 1869 N N . ARG A 1 267 ? 22.007 3.738 5.174 1.00 52.32 284 ARG A N 1
ATOM 1870 C CA . ARG A 1 267 ? 23.307 3.221 4.729 1.00 60.44 284 ARG A CA 1
ATOM 1871 C C . ARG A 1 267 ? 23.180 2.430 3.426 1.00 60.60 284 ARG A C 1
ATOM 1872 O O . ARG A 1 267 ? 22.378 1.499 3.348 1.00 61.35 284 ARG A O 1
ATOM 1880 N N . PHE A 1 276 ? 25.825 9.991 26.941 1.00 39.99 293 PHE A N 1
ATOM 1881 C CA . PHE A 1 276 ? 25.607 9.698 25.475 1.00 40.21 293 PHE A CA 1
ATOM 1882 C C . PHE A 1 276 ? 25.239 8.204 25.246 1.00 44.46 293 PHE A C 1
ATOM 1883 O O . PHE A 1 276 ? 25.398 7.345 26.133 1.00 35.75 293 PHE A O 1
ATOM 1886 N N . GLU A 1 277 ? 24.708 7.926 24.064 1.00 33.37 294 GLU A N 1
ATOM 1887 C CA . GLU A 1 277 ? 24.220 6.600 23.717 1.00 36.66 294 GLU A CA 1
ATOM 1888 C C . GLU A 1 277 ? 24.468 6.346 22.223 1.00 34.78 294 GLU A C 1
ATOM 1889 O O . GLU A 1 277 ? 24.321 7.253 21.399 1.00 33.31 294 GLU A O 1
ATOM 1895 N N . ASN A 1 278 ? 24.806 5.118 21.864 1.00 31.38 295 ASN A N 1
ATOM 1896 C CA . ASN A 1 278 ? 24.862 4.730 20.472 1.00 31.47 295 ASN A CA 1
ATOM 1897 C C . ASN A 1 278 ? 23.796 3.632 20.297 1.00 33.36 295 ASN A C 1
ATOM 1898 O O . ASN A 1 278 ? 23.823 2.595 20.973 1.00 26.45 295 ASN A O 1
ATOM 1903 N N . ILE A 1 279 ? 22.852 3.872 19.397 1.00 31.70 296 ILE A N 1
ATOM 1904 C CA . ILE A 1 279 ? 21.708 2.967 19.257 1.00 34.00 296 ILE A CA 1
ATOM 1905 C C . ILE A 1 279 ? 22.169 1.553 18.824 1.00 34.79 296 ILE A C 1
ATOM 1906 O O . ILE A 1 279 ? 21.658 0.580 19.302 1.00 33.86 296 ILE A O 1
ATOM 1911 N N . LEU A 1 280 ? 23.220 1.459 18.019 1.00 33.43 297 LEU A N 1
ATOM 1912 C CA . LEU A 1 280 ? 23.767 0.176 17.607 1.00 37.55 297 LEU A CA 1
ATOM 1913 C C . LEU A 1 280 ? 24.354 -0.673 18.722 1.00 37.58 297 LEU A C 1
ATOM 1914 O O . LEU A 1 280 ? 24.535 -1.901 18.557 1.00 41.60 297 LEU A O 1
ATOM 1919 N N . THR A 1 281 ? 24.647 -0.062 19.850 1.00 34.53 298 THR A N 1
ATOM 1920 C CA . THR A 1 281 ? 25.200 -0.817 20.952 1.00 35.30 298 THR A CA 1
ATOM 1921 C C . THR A 1 281 ? 24.139 -1.143 22.022 1.00 34.24 298 THR A C 1
ATOM 1922 O O . THR A 1 281 ? 24.425 -1.836 23.022 1.00 35.21 298 THR A O 1
ATOM 1926 N N . ASN A 1 282 ? 22.917 -0.664 21.846 1.00 28.63 299 ASN A N 1
ATOM 1927 C CA . ASN A 1 282 ? 21.796 -1.092 22.719 1.00 28.15 299 ASN A CA 1
ATOM 1928 C C . ASN A 1 282 ? 21.363 -2.496 22.356 1.00 28.44 299 ASN A C 1
ATOM 1929 O O . ASN A 1 282 ? 21.618 -2.923 21.233 1.00 26.60 299 ASN A O 1
ATOM 1934 N N . ASP A 1 283 ? 20.678 -3.201 23.264 1.00 26.53 300 ASP A N 1
ATOM 1935 C CA . ASP A 1 283 ? 20.117 -4.480 22.927 1.00 28.46 300 ASP A CA 1
ATOM 1936 C C . ASP A 1 283 ? 19.044 -4.163 21.881 1.00 26.45 300 ASP A C 1
ATOM 1937 O O . ASP A 1 283 ? 18.223 -3.252 22.093 1.00 26.34 300 ASP A O 1
ATOM 1942 N N . PRO A 1 284 ? 19.011 -4.918 20.768 1.00 27.12 301 PRO A N 1
ATOM 1943 C CA . PRO A 1 284 ? 17.969 -4.609 19.782 1.00 24.64 301 PRO A CA 1
ATOM 1944 C C . PRO A 1 284 ? 16.587 -4.835 20.342 1.00 23.66 301 PRO A C 1
ATOM 1945 O O . PRO A 1 284 ? 15.665 -4.224 19.876 1.00 22.44 301 PRO A O 1
ATOM 1949 N N . ALA A 1 285 ? 16.414 -5.690 21.354 1.00 21.67 302 ALA A N 1
ATOM 1950 C CA . ALA A 1 285 ? 15.059 -5.832 21.961 1.00 23.50 302 ALA A CA 1
ATOM 1951 C C . ALA A 1 285 ? 14.614 -4.525 22.601 1.00 20.84 302 ALA A C 1
ATOM 1952 O O . ALA A 1 285 ? 13.435 -4.206 22.668 1.00 24.65 302 ALA A O 1
ATOM 1954 N N . GLU A 1 286 ? 15.552 -3.764 23.125 1.00 21.53 303 GLU A N 1
ATOM 1955 C CA . GLU A 1 286 ? 15.239 -2.437 23.689 1.00 23.67 303 GLU A CA 1
ATOM 1956 C C . GLU A 1 286 ? 14.875 -1.451 22.577 1.00 22.25 303 GLU A C 1
ATOM 1957 O O . GLU A 1 286 ? 13.918 -0.677 22.675 1.00 23.06 303 GLU A O 1
ATOM 1963 N N . ASN A 1 287 ? 15.711 -1.414 21.557 1.00 19.24 304 ASN A N 1
ATOM 1964 C CA . ASN A 1 287 ? 15.458 -0.461 20.435 1.00 21.58 304 ASN A CA 1
ATOM 1965 C C . ASN A 1 287 ? 14.114 -0.729 19.730 1.00 19.51 304 ASN A C 1
ATOM 1966 O O . ASN A 1 287 ? 13.500 0.226 19.212 1.00 20.29 304 ASN A O 1
ATOM 1971 N N . LEU A 1 288 ? 13.689 -2.005 19.661 1.00 19.35 305 LEU A N 1
ATOM 1972 C CA . LEU A 1 288 ? 12.426 -2.412 19.045 1.00 18.51 305 LEU A CA 1
ATOM 1973 C C . LEU A 1 288 ? 11.249 -2.366 20.018 1.00 19.56 305 LEU A C 1
ATOM 1974 O O . LEU A 1 288 ? 10.104 -2.702 19.665 1.00 18.75 305 LEU A O 1
ATOM 1979 N N . TYR A 1 289 ? 11.529 -1.974 21.264 1.00 19.06 306 TYR A N 1
ATOM 1980 C CA . TYR A 1 289 ? 10.469 -1.822 22.245 1.00 20.00 306 TYR A CA 1
ATOM 1981 C C . TYR A 1 289 ? 9.804 -3.111 22.688 1.00 23.31 306 TYR A C 1
ATOM 1982 O O . TYR A 1 289 ? 8.664 -3.107 23.114 1.00 24.61 306 TYR A O 1
ATOM 1991 N N . PHE A 1 290 ? 10.488 -4.243 22.528 1.00 22.25 307 PHE A N 1
ATOM 1992 C CA . PHE A 1 290 ? 10.064 -5.529 23.090 1.00 25.27 307 PHE A CA 1
ATOM 1993 C C . PHE A 1 290 ? 10.358 -5.630 24.595 1.00 30.46 307 PHE A C 1
ATOM 1994 O O . PHE A 1 290 ? 9.783 -6.484 25.289 1.00 29.99 307 PHE A O 1
ATOM 2002 N N . GLN A 1 291 ? 11.291 -4.804 25.047 1.00 29.41 308 GLN A N 1
ATOM 2003 C CA . GLN A 1 291 ? 11.744 -4.745 26.431 1.00 32.33 308 GLN A CA 1
ATOM 2004 C C . GLN A 1 291 ? 11.965 -3.264 26.779 1.00 38.02 308 GLN A C 1
ATOM 2005 O O . GLN A 1 291 ? 12.030 -2.942 27.979 1.00 32.40 308 GLN A O 1
#